Protein AF-A0A960RQW7-F1 (afdb_monomer)

Radius of gyration: 21.31 Å; Cα contacts (8 Å, |Δi|>4): 171; chains: 1; bounding box: 56×44×55 Å

Structure (mmCIF, N/CA/C/O backbone):
data_AF-A0A960RQW7-F1
#
_entry.id   AF-A0A960RQW7-F1
#
loop_
_atom_site.group_PDB
_atom_site.id
_atom_site.type_symbol
_atom_site.label_atom_id
_atom_site.label_alt_id
_atom_site.label_comp_id
_atom_site.label_asym_id
_atom_site.label_entity_id
_atom_site.label_seq_id
_atom_site.pdbx_PDB_ins_code
_atom_site.Cartn_x
_atom_site.Cartn_y
_atom_site.Cartn_z
_atom_site.occupancy
_atom_site.B_iso_or_equiv
_atom_site.auth_seq_id
_atom_site.auth_comp_id
_atom_site.auth_asym_id
_atom_site.auth_atom_id
_atom_site.pdbx_PDB_model_num
ATOM 1 N N . MET A 1 1 ? 22.110 30.219 -36.991 1.00 38.69 1 MET A N 1
ATOM 2 C CA . MET A 1 1 ? 21.629 28.844 -37.258 1.00 38.69 1 MET A CA 1
ATOM 3 C C . MET A 1 1 ? 22.345 27.891 -36.316 1.00 38.69 1 MET A C 1
ATOM 5 O O . MET A 1 1 ? 23.492 27.545 -36.565 1.00 38.69 1 MET A O 1
ATOM 9 N N . GLN A 1 2 ? 21.711 27.546 -35.194 1.00 38.09 2 GLN A N 1
ATOM 10 C CA . GLN A 1 2 ? 22.233 26.532 -34.279 1.00 38.09 2 GLN A CA 1
ATOM 11 C C . GLN A 1 2 ? 22.168 25.168 -34.971 1.00 38.09 2 GLN A C 1
ATOM 13 O O . GLN A 1 2 ? 21.122 24.783 -35.499 1.00 38.09 2 GLN A O 1
ATOM 18 N N . LYS A 1 3 ? 23.303 24.463 -34.993 1.00 40.69 3 LYS A N 1
ATOM 19 C CA . LYS A 1 3 ? 23.372 23.046 -35.337 1.00 40.69 3 LYS A CA 1
ATOM 20 C C . LYS A 1 3 ? 22.448 22.316 -34.364 1.00 40.69 3 LYS A C 1
ATOM 22 O O . LYS A 1 3 ? 22.750 22.225 -33.182 1.00 40.69 3 LYS A O 1
ATOM 27 N N . ARG A 1 4 ? 21.299 21.848 -34.856 1.00 42.75 4 ARG A N 1
ATOM 28 C CA . ARG A 1 4 ? 20.561 20.769 -34.201 1.00 42.75 4 ARG A CA 1
ATOM 29 C C . ARG A 1 4 ? 21.476 19.561 -34.283 1.00 42.75 4 ARG A C 1
ATOM 31 O O . ARG A 1 4 ? 21.571 18.924 -35.333 1.00 42.75 4 ARG A O 1
ATOM 38 N N . ASP A 1 5 ? 22.244 19.360 -33.222 1.00 45.12 5 ASP A N 1
ATOM 39 C CA . ASP A 1 5 ? 23.098 18.200 -33.095 1.00 45.12 5 ASP A CA 1
ATOM 40 C C . ASP A 1 5 ? 22.249 16.944 -33.261 1.00 45.12 5 ASP A C 1
ATOM 42 O O . ASP A 1 5 ? 21.102 16.855 -32.819 1.00 45.12 5 ASP A O 1
ATOM 46 N N . LYS A 1 6 ? 22.819 16.024 -34.034 1.00 44.00 6 LYS A N 1
ATOM 47 C CA . LYS A 1 6 ? 22.243 14.749 -34.435 1.00 44.00 6 LYS A CA 1
ATOM 48 C C . LYS A 1 6 ? 21.593 14.083 -33.223 1.00 44.00 6 LYS A C 1
ATOM 50 O O . LYS A 1 6 ? 22.310 13.599 -32.351 1.00 44.00 6 LYS A O 1
ATOM 55 N N . ILE A 1 7 ? 20.261 13.984 -33.227 1.00 48.53 7 ILE A N 1
ATOM 56 C CA . ILE A 1 7 ? 19.559 12.921 -32.503 1.00 48.53 7 ILE A CA 1
ATOM 57 C C . ILE A 1 7 ? 20.290 11.642 -32.904 1.00 48.53 7 ILE A C 1
ATOM 59 O O . ILE A 1 7 ? 20.349 11.300 -34.092 1.00 48.53 7 ILE A O 1
ATOM 63 N N . SER A 1 8 ? 20.997 11.044 -31.946 1.00 48.12 8 SER A N 1
ATOM 64 C CA . SER A 1 8 ? 21.799 9.861 -32.209 1.00 48.12 8 SER A CA 1
ATOM 65 C C . SER A 1 8 ? 20.884 8.810 -32.841 1.00 48.12 8 SER A C 1
ATOM 67 O O . SER A 1 8 ? 19.719 8.690 -32.477 1.00 48.12 8 SER A O 1
ATOM 69 N N . LYS A 1 9 ? 21.386 8.057 -33.819 1.00 45.44 9 LYS A N 1
ATOM 70 C CA . LYS A 1 9 ? 20.646 6.986 -34.507 1.00 45.44 9 LYS A CA 1
ATOM 71 C C . LYS A 1 9 ? 20.277 5.796 -33.592 1.00 45.44 9 LYS A C 1
ATOM 73 O O . LYS A 1 9 ? 19.971 4.726 -34.105 1.00 45.44 9 LYS A O 1
ATOM 78 N N . ALA A 1 10 ? 20.289 5.943 -32.268 1.00 53.66 10 ALA A N 1
ATOM 79 C CA . ALA A 1 10 ? 19.435 5.130 -31.417 1.00 53.66 10 ALA A CA 1
ATOM 80 C C . ALA A 1 10 ? 18.014 5.693 -31.588 1.00 53.66 10 ALA A C 1
ATOM 82 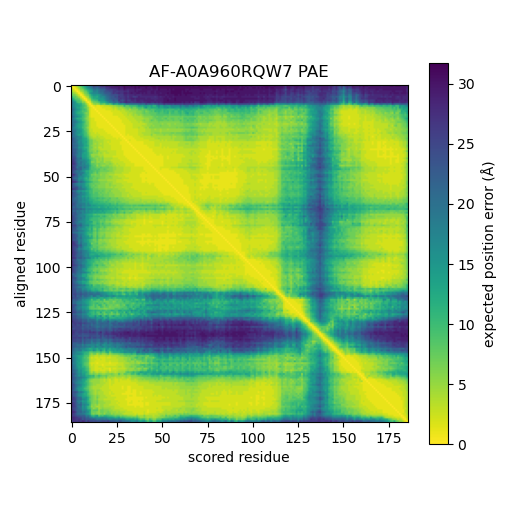O O . ALA A 1 10 ? 17.680 6.725 -31.021 1.00 53.66 10 ALA A O 1
ATOM 83 N N . GLY A 1 11 ? 17.238 5.113 -32.507 1.00 66.25 11 GLY A N 1
ATOM 84 C CA . GLY A 1 11 ? 15.931 5.647 -32.902 1.00 66.25 11 GLY A CA 1
ATOM 85 C C . GLY A 1 11 ? 14.961 5.822 -31.728 1.00 66.25 11 GLY A C 1
ATOM 86 O O . GLY A 1 11 ? 15.161 5.281 -30.646 1.00 66.25 11 GLY A O 1
ATOM 87 N N . ILE A 1 12 ? 13.872 6.556 -31.958 1.00 79.94 12 ILE A N 1
ATOM 88 C CA . ILE A 1 12 ? 12.798 6.728 -30.967 1.00 79.94 12 ILE A CA 1
ATOM 89 C C . ILE A 1 12 ? 12.046 5.414 -30.678 1.00 79.94 12 ILE A C 1
ATOM 91 O O . ILE A 1 12 ? 11.476 5.246 -29.605 1.00 79.94 12 ILE A O 1
ATOM 95 N N . GLU A 1 13 ? 12.099 4.451 -31.602 1.00 84.00 13 GLU A N 1
ATOM 96 C CA . GLU A 1 13 ? 11.358 3.184 -31.534 1.00 84.00 13 GLU A CA 1
ATOM 97 C C . GLU A 1 13 ? 11.689 2.317 -30.299 1.00 84.00 13 GLU A C 1
ATOM 99 O O . GLU A 1 13 ? 10.762 1.933 -29.584 1.00 84.00 13 GLU A O 1
ATOM 104 N N . PRO A 1 14 ? 12.965 2.048 -29.941 1.00 83.62 14 PRO A N 1
ATOM 105 C CA . PRO A 1 14 ? 13.286 1.394 -28.672 1.00 83.62 14 PRO A CA 1
ATOM 106 C C . PRO A 1 14 ? 12.715 2.102 -27.437 1.00 83.62 14 PRO A C 1
ATOM 108 O O . PRO A 1 14 ? 12.279 1.430 -26.506 1.00 83.62 14 PRO A O 1
ATOM 111 N N . LEU A 1 15 ? 12.673 3.441 -27.423 1.00 82.62 15 LEU A N 1
ATOM 112 C CA . LEU A 1 15 ? 12.111 4.199 -26.300 1.00 82.62 15 LEU A CA 1
ATOM 113 C C . LEU A 1 15 ? 10.598 4.020 -26.200 1.00 82.62 15 LEU A C 1
ATOM 115 O O . LEU A 1 15 ? 10.091 3.813 -25.100 1.00 82.62 15 LEU A O 1
ATOM 119 N N . LEU A 1 16 ? 9.889 4.020 -27.332 1.00 86.69 16 LEU A N 1
ATOM 120 C CA . LEU A 1 16 ? 8.457 3.713 -27.369 1.00 86.69 16 LEU A CA 1
ATOM 121 C C . LEU A 1 16 ? 8.175 2.289 -26.871 1.00 86.69 16 LEU A C 1
ATOM 123 O O . LEU A 1 16 ? 7.221 2.082 -26.123 1.00 86.69 16 LEU A O 1
ATOM 127 N N . SER A 1 17 ? 9.034 1.323 -27.209 1.00 88.12 17 SER A N 1
ATOM 128 C CA . SER A 1 17 ? 8.929 -0.041 -26.682 1.00 88.12 17 SER A CA 1
ATOM 129 C C . SER A 1 17 ? 9.113 -0.094 -25.162 1.00 88.12 17 SER A C 1
ATOM 131 O O . SER A 1 17 ? 8.320 -0.749 -24.488 1.00 88.12 17 SER A O 1
ATOM 133 N N . TYR A 1 18 ? 10.110 0.604 -24.605 1.00 86.75 18 TYR A N 1
ATOM 134 C CA . TYR A 1 18 ? 10.295 0.680 -23.149 1.00 86.75 18 TYR A CA 1
ATOM 135 C C . TYR A 1 18 ? 9.104 1.350 -22.465 1.00 86.75 18 TYR A C 1
ATOM 137 O O . TYR A 1 18 ? 8.605 0.853 -21.460 1.00 86.75 18 TYR A O 1
ATOM 145 N N . MET A 1 19 ? 8.584 2.440 -23.036 1.00 86.06 19 MET A N 1
ATOM 146 C CA . MET A 1 19 ? 7.378 3.090 -22.522 1.00 86.06 19 MET A CA 1
ATOM 147 C C . MET A 1 19 ? 6.179 2.140 -22.524 1.00 86.06 19 MET A C 1
ATOM 149 O O . MET A 1 19 ? 5.430 2.114 -21.549 1.00 86.06 19 MET A O 1
ATOM 153 N N . LYS A 1 20 ? 6.018 1.321 -23.573 1.00 88.81 20 LYS A N 1
ATOM 154 C CA . LYS A 1 20 ? 4.923 0.350 -23.633 1.00 88.81 20 LYS A CA 1
ATOM 155 C C . LYS A 1 20 ? 5.057 -0.742 -22.573 1.00 88.81 20 LYS A C 1
ATOM 157 O O . LYS A 1 20 ? 4.065 -1.102 -21.946 1.00 88.81 20 LYS A O 1
ATOM 162 N N . ASN A 1 21 ? 6.268 -1.233 -22.330 1.00 87.12 21 ASN A N 1
ATOM 163 C CA . ASN A 1 21 ? 6.523 -2.195 -21.259 1.00 87.12 21 ASN A CA 1
ATOM 164 C C . ASN A 1 21 ? 6.229 -1.601 -19.875 1.00 87.12 21 ASN A C 1
ATOM 166 O O . ASN A 1 21 ? 5.589 -2.256 -19.057 1.00 87.12 21 ASN A O 1
ATOM 170 N N . ILE A 1 22 ? 6.650 -0.357 -19.621 1.00 86.38 22 ILE A N 1
ATOM 171 C CA . ILE A 1 22 ? 6.352 0.354 -18.370 1.00 86.38 22 ILE A CA 1
ATOM 172 C C . ILE A 1 22 ? 4.839 0.505 -18.191 1.00 86.38 22 ILE A C 1
ATOM 174 O O . ILE A 1 22 ? 4.331 0.257 -17.101 1.00 86.38 22 ILE A O 1
ATOM 178 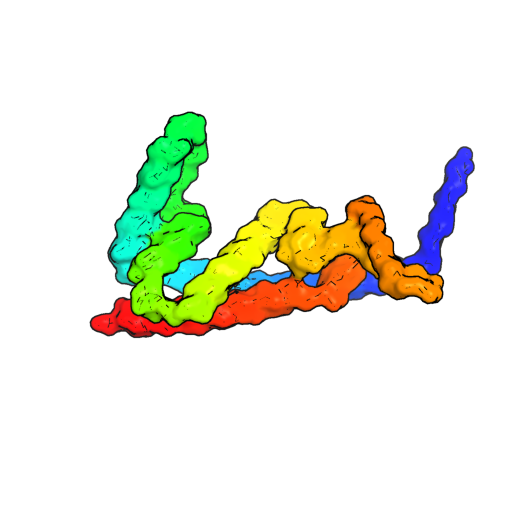N N . GLU A 1 23 ? 4.109 0.865 -19.251 1.00 86.88 23 GLU A N 1
ATOM 179 C CA . GLU A 1 23 ? 2.644 0.948 -19.232 1.00 86.88 23 GLU A CA 1
ATOM 180 C C . GLU A 1 23 ? 2.012 -0.391 -18.822 1.00 86.88 23 GLU A C 1
ATOM 182 O O . GLU A 1 23 ? 1.159 -0.418 -17.934 1.00 86.88 23 GLU A O 1
ATOM 187 N N . VAL A 1 24 ? 2.459 -1.505 -19.412 1.00 88.62 24 VAL A N 1
ATOM 188 C CA . VAL A 1 24 ? 1.976 -2.853 -19.068 1.00 88.62 24 VAL A CA 1
ATOM 189 C C . VAL A 1 24 ? 2.284 -3.189 -17.607 1.00 88.62 24 VAL A C 1
ATOM 191 O O . VAL A 1 24 ? 1.390 -3.599 -16.870 1.00 88.62 24 VAL A O 1
ATOM 194 N N . GLN A 1 25 ? 3.513 -2.953 -17.142 1.00 85.94 25 GLN A N 1
ATOM 195 C CA . GLN A 1 25 ? 3.896 -3.217 -15.751 1.00 85.94 25 GLN A CA 1
ATOM 196 C C . GLN A 1 25 ? 3.105 -2.360 -14.751 1.00 85.94 25 GLN A C 1
ATOM 198 O O . GLN A 1 25 ? 2.740 -2.837 -13.675 1.00 85.94 25 GLN A O 1
ATOM 203 N N . LEU A 1 26 ? 2.815 -1.102 -15.099 1.00 83.69 26 LEU A N 1
ATOM 204 C CA . LEU A 1 26 ? 1.958 -0.225 -14.302 1.00 83.69 26 LEU A CA 1
ATOM 205 C C . LEU A 1 26 ? 0.539 -0.784 -14.222 1.00 83.69 26 LEU A C 1
ATOM 207 O O . LEU A 1 26 ? 0.003 -0.904 -13.123 1.00 83.69 26 LEU A O 1
ATOM 211 N N . GLN A 1 27 ? -0.051 -1.180 -15.352 1.00 82.88 27 GLN A N 1
ATOM 212 C CA . GLN A 1 27 ? -1.383 -1.795 -15.385 1.00 82.88 27 GLN A CA 1
ATOM 213 C C . GLN A 1 27 ? -1.438 -3.058 -14.510 1.00 82.88 27 GLN A C 1
ATOM 215 O O . GLN A 1 27 ? -2.361 -3.211 -13.705 1.00 82.88 27 GLN A O 1
ATOM 220 N N . GLU A 1 28 ? -0.417 -3.913 -14.595 1.00 86.50 28 GLU A N 1
ATOM 221 C CA . GLU A 1 28 ? -0.294 -5.117 -13.768 1.00 86.50 28 GLU A CA 1
ATOM 222 C C . GLU A 1 28 ? -0.139 -4.818 -12.267 1.00 86.50 28 GLU A C 1
ATOM 224 O O . GLU A 1 28 ? -0.624 -5.592 -11.442 1.00 86.50 28 GLU A O 1
ATOM 229 N N . ALA A 1 29 ? 0.522 -3.720 -11.887 1.00 86.12 29 ALA A N 1
ATOM 230 C CA . ALA A 1 29 ? 0.698 -3.320 -10.488 1.00 86.12 29 ALA A CA 1
ATOM 231 C C . ALA A 1 29 ? -0.524 -2.575 -9.915 1.00 86.12 29 ALA A C 1
ATOM 233 O O . ALA A 1 29 ? -0.837 -2.702 -8.724 1.00 86.12 29 ALA A O 1
ATOM 234 N N . CYS A 1 30 ? -1.242 -1.818 -10.750 1.00 84.00 30 CYS A N 1
ATOM 235 C CA . CYS A 1 30 ? -2.410 -1.037 -10.348 1.00 84.00 30 CYS A CA 1
ATOM 236 C C . CYS A 1 30 ? -3.569 -1.926 -9.890 1.00 84.00 30 CYS A C 1
ATOM 238 O O . CYS A 1 30 ? -4.180 -1.630 -8.864 1.00 84.00 30 CYS A O 1
ATOM 240 N N . GLY A 1 31 ? -3.850 -3.026 -10.600 1.00 85.00 31 GLY A N 1
ATOM 241 C CA . GLY A 1 31 ? -4.952 -3.937 -10.260 1.00 85.00 31 GLY A CA 1
ATOM 242 C C . GLY A 1 31 ? -4.888 -4.444 -8.810 1.00 85.00 31 GLY A C 1
ATOM 243 O O . GLY A 1 31 ? -5.796 -4.153 -8.026 1.00 85.00 31 GLY A O 1
ATOM 244 N N . PRO A 1 32 ? -3.805 -5.133 -8.407 1.00 89.62 32 PRO A N 1
ATOM 245 C CA . PRO A 1 32 ? -3.595 -5.566 -7.027 1.00 89.62 32 PRO A CA 1
ATOM 246 C C . PRO A 1 32 ? -3.611 -4.414 -6.016 1.00 89.62 32 PRO A C 1
ATOM 248 O O . PRO A 1 32 ? -4.208 -4.544 -4.952 1.00 89.62 32 PRO A O 1
ATOM 251 N N . THR A 1 33 ? -3.024 -3.261 -6.348 1.00 88.06 33 THR A N 1
ATOM 252 C CA . THR A 1 33 ? -3.011 -2.088 -5.455 1.00 88.06 33 THR A CA 1
ATOM 253 C C . THR A 1 33 ? -4.423 -1.587 -5.133 1.00 88.06 33 THR A C 1
ATOM 255 O O . THR A 1 33 ? -4.753 -1.364 -3.968 1.00 88.06 33 THR A O 1
ATOM 258 N N . VAL A 1 34 ? -5.285 -1.461 -6.147 1.00 85.19 34 VAL A N 1
ATOM 259 C CA . VAL A 1 34 ? -6.699 -1.085 -5.961 1.00 85.19 34 VAL A CA 1
ATOM 260 C C . VAL A 1 34 ? -7.447 -2.173 -5.189 1.00 85.19 34 VAL A C 1
ATOM 262 O O . VAL A 1 34 ? -8.255 -1.882 -4.308 1.00 85.19 34 VAL A O 1
ATOM 265 N N . ALA A 1 35 ? -7.149 -3.441 -5.469 1.00 88.31 35 ALA A N 1
ATOM 266 C CA . ALA A 1 35 ? -7.756 -4.575 -4.787 1.00 88.31 35 ALA A CA 1
ATOM 267 C C . ALA A 1 35 ? -7.403 -4.642 -3.285 1.00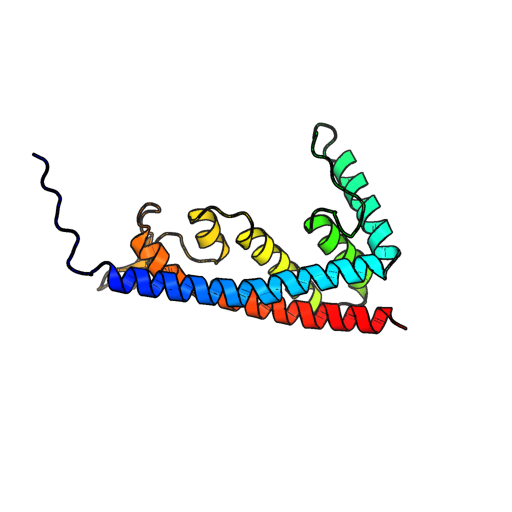 88.31 35 ALA A C 1
ATOM 269 O O . ALA A 1 35 ? -8.236 -5.099 -2.495 1.00 88.31 35 ALA A O 1
ATOM 270 N N . VAL A 1 36 ? -6.219 -4.162 -2.881 1.00 93.00 36 VAL A N 1
ATOM 271 C CA . VAL A 1 36 ? -5.859 -3.949 -1.469 1.00 93.00 36 VAL A CA 1
ATOM 272 C C . VAL A 1 36 ? -6.757 -2.883 -0.843 1.00 93.00 36 VAL A C 1
ATOM 274 O O . VAL A 1 36 ? -7.360 -3.138 0.199 1.00 93.00 36 VAL A O 1
ATOM 277 N N . GLU A 1 37 ? -6.912 -1.716 -1.480 1.00 90.81 37 GLU A N 1
ATOM 278 C CA . GLU A 1 37 ? -7.803 -0.665 -0.968 1.00 90.81 37 GLU A CA 1
ATOM 279 C C . GLU A 1 37 ? -9.229 -1.176 -0.771 1.00 90.81 37 GLU A C 1
ATOM 281 O O . GLU A 1 37 ? -9.777 -1.016 0.318 1.00 90.81 37 GLU A O 1
ATOM 286 N N . LEU A 1 38 ? -9.811 -1.847 -1.766 1.00 87.31 38 LEU A N 1
ATOM 287 C CA . LEU A 1 38 ? -11.173 -2.375 -1.659 1.00 87.31 38 LEU A CA 1
ATOM 288 C C . LEU A 1 38 ? -11.354 -3.274 -0.427 1.00 87.31 38 LEU A C 1
ATOM 290 O O . LEU A 1 38 ? -12.349 -3.144 0.286 1.00 87.31 38 LEU A O 1
ATOM 294 N N . ARG A 1 39 ? -10.373 -4.130 -0.119 1.00 93.00 39 ARG A N 1
ATOM 295 C CA . ARG A 1 39 ? -10.395 -4.995 1.073 1.00 93.00 39 ARG A CA 1
ATOM 296 C C . ARG A 1 39 ? -10.270 -4.215 2.369 1.00 93.00 39 ARG A C 1
ATOM 298 O O . ARG A 1 39 ? -10.983 -4.504 3.324 1.00 93.00 39 ARG A O 1
ATOM 305 N N . MET A 1 40 ? -9.409 -3.204 2.409 1.00 93.00 40 MET A N 1
ATOM 306 C CA . MET A 1 40 ? -9.290 -2.334 3.579 1.00 93.00 40 MET A CA 1
ATOM 307 C C . MET A 1 40 ? -10.589 -1.568 3.842 1.00 93.00 40 MET A C 1
ATOM 309 O O . MET A 1 40 ? -11.042 -1.471 4.982 1.00 93.00 40 MET A O 1
ATOM 313 N N . ARG A 1 41 ? -11.237 -1.066 2.784 1.00 92.38 41 ARG A N 1
ATOM 314 C CA . ARG A 1 41 ? -12.547 -0.408 2.884 1.00 92.38 41 ARG A CA 1
ATOM 315 C C . ARG A 1 41 ? -13.607 -1.396 3.375 1.00 92.38 41 ARG A C 1
ATOM 317 O O . ARG A 1 41 ? -14.387 -1.048 4.257 1.00 92.38 41 ARG A O 1
ATOM 324 N N . LEU A 1 42 ? -13.581 -2.632 2.880 1.00 91.75 42 LEU A N 1
ATOM 325 C CA . LEU A 1 42 ? -14.471 -3.705 3.320 1.00 91.75 42 LEU A CA 1
ATOM 326 C C . LEU A 1 42 ? -14.257 -4.072 4.801 1.00 91.75 42 LEU A C 1
ATOM 328 O O . LEU A 1 42 ? -15.224 -4.225 5.543 1.00 91.75 42 LEU A O 1
ATOM 332 N N . LEU A 1 43 ? -13.010 -4.118 5.278 1.00 91.75 43 LEU A N 1
ATOM 333 C CA . LEU A 1 43 ? -12.710 -4.271 6.706 1.00 91.75 43 LEU A CA 1
ATOM 334 C C . LEU A 1 43 ? -13.282 -3.117 7.533 1.00 91.75 43 LEU A C 1
ATOM 336 O O . LEU A 1 43 ? -13.864 -3.352 8.589 1.00 91.75 43 LEU A O 1
ATOM 340 N N . GLY A 1 44 ? -13.185 -1.879 7.044 1.00 90.50 44 GLY A N 1
ATOM 341 C CA . GLY A 1 44 ? -13.836 -0.727 7.673 1.00 90.50 44 GLY A CA 1
ATOM 342 C C . GLY A 1 44 ? -15.368 -0.832 7.707 1.00 90.50 44 GLY A C 1
ATOM 343 O O . GLY A 1 44 ? -16.004 -0.352 8.651 1.00 90.50 44 GLY A O 1
ATOM 344 N N . GLN A 1 45 ? -15.972 -1.496 6.719 1.00 89.38 45 GLN A N 1
ATOM 345 C CA . GLN A 1 45 ? -17.406 -1.787 6.696 1.00 89.38 45 GLN A CA 1
ATOM 346 C C . GLN A 1 45 ? -17.804 -2.836 7.740 1.00 89.38 45 GLN A C 1
ATOM 348 O O . GLN A 1 45 ? -18.821 -2.660 8.412 1.00 89.38 45 GLN A O 1
ATOM 353 N N . PHE A 1 46 ? -17.016 -3.895 7.920 1.00 90.81 46 PHE A N 1
ATOM 354 C CA . PHE A 1 46 ? -17.369 -4.986 8.834 1.00 90.81 46 PHE A CA 1
ATOM 355 C C . PHE A 1 46 ? -16.914 -4.763 10.281 1.00 90.81 46 PHE A C 1
ATOM 357 O O . PHE A 1 46 ? -17.617 -5.154 11.207 1.00 90.81 46 PHE A O 1
ATOM 364 N N . SER A 1 47 ? -15.801 -4.066 10.511 1.00 93.12 47 SER A N 1
ATOM 365 C CA . SER A 1 47 ? -15.241 -3.874 11.851 1.00 93.12 47 SER A CA 1
ATOM 366 C C . SER A 1 47 ? -15.618 -2.521 12.455 1.00 93.12 47 SER A C 1
ATOM 368 O O . SER A 1 47 ? -15.177 -1.462 12.000 1.00 93.12 47 SER A O 1
ATOM 370 N N . GLN A 1 48 ? -16.401 -2.549 13.538 1.00 94.06 48 GLN A N 1
ATOM 371 C CA . GLN A 1 48 ? -16.697 -1.352 14.332 1.00 94.06 48 GLN A CA 1
ATOM 372 C C . GLN A 1 48 ? -15.426 -0.770 14.971 1.00 94.06 48 GLN A C 1
ATOM 374 O O . GLN A 1 48 ? -15.233 0.442 14.927 1.00 94.06 48 GLN A O 1
ATOM 379 N N . ALA A 1 49 ? -14.519 -1.627 15.451 1.00 95.44 49 ALA A N 1
ATOM 380 C CA . ALA A 1 49 ? -13.245 -1.207 16.031 1.00 95.44 49 ALA A CA 1
ATOM 381 C C . ALA A 1 49 ? -12.390 -0.399 15.038 1.00 95.44 49 ALA A C 1
ATOM 383 O O . ALA A 1 49 ? -11.826 0.630 15.407 1.00 95.44 49 ALA A O 1
ATOM 384 N N . VAL A 1 50 ? -12.358 -0.795 13.757 1.00 95.44 50 VAL A N 1
ATOM 385 C CA . VAL A 1 50 ? -11.665 -0.021 12.709 1.00 95.44 50 VAL A CA 1
ATOM 386 C C . VAL A 1 50 ? -12.300 1.360 12.536 1.00 95.44 50 VAL A C 1
ATOM 388 O O . VAL A 1 50 ? -11.584 2.358 12.466 1.00 95.44 50 VAL A O 1
ATOM 391 N N . ARG A 1 51 ? -13.636 1.458 12.506 1.00 95.56 51 ARG A N 1
ATOM 392 C CA . ARG A 1 51 ? -14.332 2.753 12.370 1.00 95.56 51 ARG A CA 1
ATOM 393 C C . ARG A 1 51 ? -14.048 3.693 13.533 1.00 95.56 51 ARG A C 1
ATOM 395 O O . ARG A 1 51 ? -13.858 4.889 13.315 1.00 95.56 51 ARG A O 1
ATOM 402 N N . ASP A 1 52 ? -14.035 3.167 14.748 1.00 97.50 52 ASP A N 1
ATOM 403 C CA . ASP A 1 52 ? -13.775 3.974 15.935 1.00 97.50 52 ASP A CA 1
ATOM 404 C C . ASP A 1 52 ? -12.317 4.426 15.975 1.00 97.50 52 ASP A C 1
ATOM 406 O O . ASP A 1 52 ? -12.049 5.613 16.178 1.00 97.50 52 ASP A O 1
ATOM 410 N N . ARG A 1 53 ? -11.384 3.544 15.602 1.00 97.56 53 ARG A N 1
ATOM 411 C CA . ARG A 1 53 ? -9.970 3.906 15.514 1.00 97.56 53 ARG A CA 1
ATOM 412 C C . ARG A 1 53 ? -9.690 4.984 14.463 1.00 97.56 53 ARG A C 1
ATOM 414 O O . ARG A 1 53 ? -8.897 5.886 14.719 1.00 97.56 53 ARG A O 1
ATOM 421 N N . ILE A 1 54 ? -10.378 4.975 13.315 1.00 96.62 54 ILE A N 1
ATOM 422 C CA . ILE A 1 54 ? -10.270 6.057 12.312 1.00 96.62 54 ILE A CA 1
ATOM 423 C C . ILE A 1 54 ? -10.643 7.416 12.926 1.00 96.62 54 ILE A C 1
ATOM 425 O O . ILE A 1 54 ? -9.934 8.406 12.722 1.00 96.62 54 ILE A O 1
ATOM 429 N N . LYS A 1 55 ? -11.738 7.483 13.695 1.00 96.69 55 LYS A N 1
ATOM 430 C CA . LYS A 1 55 ? -12.174 8.727 14.352 1.00 96.69 55 LYS A CA 1
ATOM 431 C C . LYS A 1 55 ? -11.140 9.219 15.359 1.00 96.69 55 LYS A C 1
ATOM 433 O O . LYS A 1 55 ? -10.854 10.418 15.401 1.00 96.69 55 LYS A O 1
ATOM 438 N N . GLU A 1 56 ? -10.578 8.308 16.150 1.00 97.56 56 GLU A N 1
ATOM 439 C CA . GLU A 1 56 ? -9.522 8.620 17.115 1.00 97.56 56 GLU A CA 1
ATOM 440 C C . GLU A 1 56 ? -8.281 9.179 16.426 1.00 97.56 56 GLU A C 1
ATOM 442 O O . GLU A 1 56 ? -7.844 10.276 16.766 1.00 97.56 56 GLU A O 1
ATOM 447 N N . LEU A 1 57 ? -7.775 8.498 15.395 1.00 97.31 57 LEU A N 1
ATOM 448 C CA . LEU A 1 57 ? -6.596 8.934 14.646 1.00 97.31 57 LEU A CA 1
ATOM 449 C C . LEU A 1 57 ? -6.779 10.329 14.032 1.00 97.31 57 LEU A C 1
ATOM 451 O O . LEU A 1 57 ? -5.872 11.162 14.073 1.00 97.31 57 LEU A O 1
ATOM 455 N N . ILE A 1 58 ? -7.967 10.630 13.501 1.00 94.81 58 ILE A N 1
ATOM 456 C CA . ILE A 1 58 ? -8.271 11.961 12.957 1.00 94.81 58 ILE A CA 1
ATOM 457 C C . ILE A 1 58 ? -8.340 13.011 14.068 1.00 94.81 58 ILE A C 1
ATOM 459 O O . ILE A 1 58 ? -7.891 14.145 13.873 1.00 94.81 58 ILE A O 1
ATOM 463 N N . LYS A 1 59 ? -8.892 12.666 15.237 1.00 94.88 59 LYS A N 1
ATOM 464 C CA . LYS A 1 59 ? -8.911 13.556 16.404 1.00 94.88 59 LYS A CA 1
ATOM 465 C C . LYS A 1 59 ? -7.488 13.850 16.880 1.00 94.88 59 LYS A C 1
ATOM 467 O O . LYS A 1 59 ? -7.140 15.019 17.024 1.00 94.88 59 LYS A O 1
ATOM 472 N N . GLU A 1 60 ? -6.657 12.821 17.034 1.00 95.62 60 GLU A N 1
ATOM 473 C CA . GLU A 1 60 ? -5.237 12.947 17.379 1.00 95.62 60 GLU A CA 1
ATOM 474 C C . GLU A 1 60 ? -4.495 13.838 16.375 1.00 95.62 60 GLU A C 1
ATOM 476 O O . GLU A 1 60 ? -3.739 14.731 16.767 1.00 95.62 60 GLU A O 1
ATOM 481 N N . TRP A 1 61 ? -4.740 13.648 15.074 1.00 95.31 61 TRP A N 1
ATOM 482 C CA . TRP A 1 61 ? -4.131 14.464 14.028 1.00 95.31 61 TRP A CA 1
ATOM 483 C C . TRP A 1 61 ? -4.543 15.937 14.126 1.00 95.31 61 TRP A C 1
ATOM 485 O O . TRP A 1 61 ? -3.681 16.810 14.025 1.00 95.31 61 TRP A O 1
ATOM 495 N N . LYS A 1 62 ? -5.829 16.229 14.375 1.00 93.00 62 LYS A N 1
ATOM 496 C CA . LYS A 1 62 ? -6.330 17.604 14.565 1.00 93.00 62 LYS A CA 1
ATOM 497 C C . LYS A 1 62 ? -5.700 18.268 15.785 1.00 93.00 62 LYS A C 1
ATOM 499 O O . LYS A 1 62 ? -5.305 19.427 15.702 1.00 93.00 62 LYS A O 1
ATOM 504 N N . THR A 1 63 ? -5.559 17.534 16.888 1.00 93.50 63 THR A N 1
ATOM 505 C CA . THR A 1 63 ? -4.885 18.026 18.097 1.00 93.50 63 THR A CA 1
ATOM 506 C C . THR A 1 63 ? -3.413 18.341 17.832 1.00 93.50 63 THR A C 1
ATOM 508 O O . THR A 1 63 ? -2.923 19.370 18.287 1.00 93.50 63 THR A O 1
ATOM 511 N N . L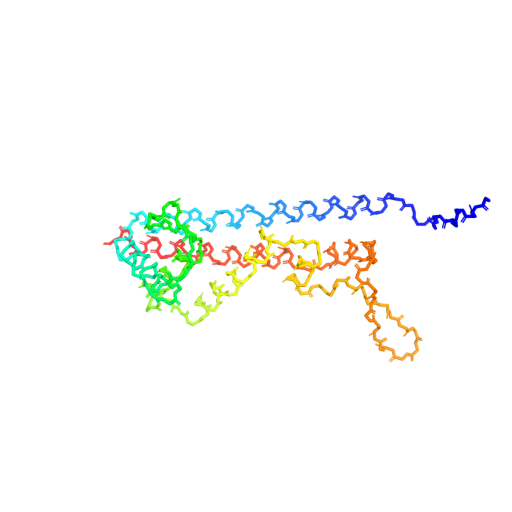YS A 1 64 ? -2.715 17.500 17.058 1.00 95.31 64 LYS A N 1
ATOM 512 C CA . LYS A 1 64 ? -1.312 17.724 16.668 1.00 95.31 64 LYS A CA 1
ATOM 513 C C . LYS A 1 64 ? -1.147 18.845 15.629 1.00 95.31 64 LYS A C 1
ATOM 515 O O . LYS A 1 64 ? -0.087 19.457 15.567 1.00 95.31 64 LYS A O 1
ATOM 520 N N . ASN A 1 65 ? -2.181 19.142 14.836 1.00 93.06 65 ASN A N 1
ATOM 521 C CA . ASN A 1 65 ? -2.134 20.101 13.725 1.00 93.06 65 ASN A CA 1
ATOM 522 C C . ASN A 1 65 ? -3.247 21.168 13.808 1.00 93.06 65 ASN A C 1
ATOM 524 O O . ASN A 1 65 ? -4.015 21.330 12.855 1.00 93.06 65 ASN A O 1
ATOM 528 N N . PRO A 1 66 ? -3.326 21.958 14.894 1.00 88.56 66 PRO A N 1
ATOM 529 C CA . PRO A 1 66 ? -4.462 22.849 15.151 1.00 88.56 66 PRO A CA 1
ATOM 530 C C . PRO A 1 66 ? -4.607 23.984 14.124 1.00 88.56 66 PRO A C 1
ATOM 532 O O . PRO A 1 66 ? -5.684 24.553 13.975 1.00 88.56 66 PRO A O 1
ATOM 535 N N . LYS A 1 67 ? -3.530 24.323 13.403 1.00 92.81 67 LYS A N 1
ATOM 536 C CA . LYS A 1 67 ? -3.518 25.374 12.371 1.00 92.81 67 LYS A CA 1
ATOM 537 C C . LYS A 1 67 ? -3.883 24.863 10.973 1.00 92.81 67 LYS A C 1
ATOM 539 O O . LYS A 1 67 ? -4.027 25.669 10.054 1.00 92.81 67 LYS A O 1
ATOM 544 N N . SER A 1 68 ? -3.994 23.548 10.780 1.00 90.25 68 SER A N 1
ATOM 545 C CA . SER A 1 68 ? -4.284 22.992 9.461 1.00 90.25 68 SER A CA 1
ATOM 546 C C . SER A 1 68 ? -5.753 23.179 9.094 1.00 90.25 68 SER A C 1
ATOM 548 O O . SER A 1 68 ? -6.652 22.878 9.874 1.00 90.25 68 SER A O 1
ATOM 550 N N . LYS A 1 69 ? -6.002 23.640 7.866 1.00 88.94 69 LYS A N 1
ATOM 551 C CA . LYS A 1 69 ? -7.355 23.757 7.300 1.00 88.94 69 LYS A CA 1
ATOM 552 C C . LYS A 1 69 ? -7.813 22.477 6.592 1.00 88.94 69 LYS A C 1
ATOM 554 O O . LYS A 1 69 ? -8.946 22.429 6.111 1.00 88.94 69 LYS A O 1
ATOM 559 N N . LYS A 1 70 ? -6.951 21.453 6.495 1.00 88.94 70 LYS A N 1
ATOM 560 C CA . LYS A 1 70 ? -7.276 20.204 5.794 1.00 88.94 70 LYS A CA 1
ATOM 561 C C . LYS A 1 70 ? -8.384 19.469 6.552 1.00 88.94 70 LYS A C 1
ATOM 563 O O . LYS A 1 70 ? -8.254 19.163 7.736 1.00 88.94 70 LYS A O 1
ATOM 568 N N . LYS A 1 71 ? -9.495 19.205 5.862 1.00 88.06 71 LYS A N 1
ATOM 569 C CA . LYS A 1 71 ? -10.606 18.410 6.390 1.00 88.06 71 LYS A CA 1
ATOM 570 C C . LYS A 1 71 ? -10.385 16.953 6.009 1.00 88.06 71 LYS A C 1
ATOM 572 O O . LYS A 1 71 ? -10.322 16.637 4.828 1.00 88.06 71 LYS A O 1
ATOM 577 N N . HIS A 1 72 ? -10.303 16.093 7.014 1.00 90.38 72 HIS A N 1
ATOM 578 C CA . HIS A 1 72 ? -10.258 14.646 6.839 1.00 90.38 72 HIS A CA 1
ATOM 579 C C . HIS A 1 72 ? -11.624 14.046 7.155 1.00 90.38 72 HIS A C 1
ATOM 581 O O . HIS A 1 72 ? -12.259 14.431 8.141 1.00 90.38 72 HIS A O 1
ATOM 587 N N . SER A 1 73 ? -12.070 13.126 6.304 1.00 88.88 73 SER A N 1
ATOM 588 C CA . SER A 1 73 ? -13.293 12.353 6.519 1.00 88.88 73 SER A CA 1
ATOM 589 C C . SER A 1 73 ? -13.035 11.246 7.535 1.00 88.88 73 SER A C 1
ATOM 591 O O . SER A 1 73 ? -12.047 10.531 7.413 1.00 88.88 73 SER A O 1
ATOM 593 N N . ASP A 1 74 ? -13.941 11.068 8.491 1.00 91.12 74 ASP A N 1
ATOM 594 C CA . ASP A 1 74 ? -13.927 9.973 9.472 1.00 91.12 74 ASP A CA 1
ATOM 595 C C . ASP A 1 74 ? -14.674 8.715 9.003 1.00 91.12 74 ASP A C 1
ATOM 597 O O . ASP A 1 74 ? -14.647 7.673 9.655 1.00 91.12 74 ASP A O 1
ATOM 601 N N . LYS A 1 75 ? -15.326 8.796 7.843 1.00 88.12 75 LYS A N 1
ATOM 602 C CA . LYS A 1 75 ? -16.028 7.681 7.209 1.00 88.12 75 LYS A CA 1
ATOM 603 C C . LYS A 1 75 ? -15.036 6.738 6.536 1.00 88.12 75 LYS A C 1
ATOM 605 O O . LYS A 1 75 ? -14.271 7.183 5.682 1.00 88.12 75 LYS A O 1
ATOM 610 N N . TYR A 1 76 ? -15.111 5.439 6.841 1.00 86.44 76 TYR A N 1
ATOM 611 C CA . TYR A 1 76 ? -14.177 4.428 6.322 1.00 86.44 76 TYR A CA 1
ATOM 612 C C . TYR A 1 76 ? -14.124 4.358 4.788 1.00 86.44 76 TYR A C 1
ATOM 614 O O . TYR A 1 76 ? -13.089 3.998 4.242 1.00 86.44 76 TYR A O 1
ATOM 622 N N . TRP A 1 77 ? -15.202 4.718 4.084 1.00 88.25 77 TRP A N 1
ATOM 623 C CA . TRP A 1 77 ? -15.270 4.705 2.616 1.00 88.25 77 TRP A CA 1
ATOM 624 C C . TRP A 1 77 ? -14.673 5.950 1.948 1.00 88.25 77 TRP A C 1
ATOM 626 O O . TRP A 1 77 ? -14.531 5.970 0.733 1.00 88.25 77 TRP A O 1
ATOM 636 N N . ASN A 1 78 ? -14.356 6.997 2.717 1.00 83.94 78 ASN A N 1
ATOM 637 C CA . ASN A 1 78 ? -13.898 8.285 2.181 1.00 83.94 78 ASN A CA 1
ATOM 638 C C . ASN A 1 78 ? -12.741 8.912 2.985 1.00 83.94 78 ASN A C 1
ATOM 640 O O . ASN A 1 78 ? -12.356 10.050 2.734 1.00 83.94 78 ASN A O 1
ATOM 644 N N . CYS A 1 79 ? -12.210 8.226 3.999 1.00 85.88 79 CYS A N 1
ATOM 645 C CA . CYS A 1 79 ? -11.052 8.703 4.753 1.00 85.88 79 CYS A CA 1
ATOM 646 C C . CYS A 1 79 ? -9.759 8.565 3.937 1.00 85.88 79 CYS A C 1
ATOM 648 O O . CYS A 1 79 ? -9.648 7.673 3.085 1.00 85.88 79 CYS A O 1
ATOM 650 N N . ASP A 1 80 ? -8.772 9.423 4.221 1.00 87.88 80 ASP A N 1
ATOM 651 C CA . ASP A 1 80 ? -7.426 9.289 3.660 1.00 87.88 80 ASP A CA 1
ATOM 652 C C . ASP A 1 80 ? -6.883 7.884 3.980 1.00 87.88 80 ASP A C 1
ATOM 654 O O . ASP A 1 80 ? -6.991 7.402 5.113 1.00 87.88 80 ASP A O 1
ATOM 658 N N . LEU A 1 81 ? -6.272 7.235 2.985 1.00 87.31 81 LEU A N 1
ATOM 659 C CA . LEU A 1 81 ? -5.770 5.863 3.103 1.00 87.31 81 LEU A CA 1
ATOM 660 C C . LEU A 1 81 ? -4.783 5.671 4.257 1.00 87.31 81 LEU A C 1
ATOM 662 O O . LEU A 1 81 ? -4.765 4.612 4.872 1.00 87.31 81 LEU A O 1
ATOM 666 N N . CYS A 1 82 ? -4.005 6.697 4.606 1.00 89.06 82 CYS A N 1
ATOM 667 C CA . CYS A 1 82 ? -3.093 6.626 5.744 1.00 89.06 82 CYS A CA 1
ATOM 668 C C . CYS A 1 82 ? -3.818 6.364 7.075 1.00 89.06 82 CYS A C 1
ATOM 670 O O . CYS A 1 82 ? -3.304 5.611 7.899 1.00 89.06 82 CYS A O 1
ATOM 672 N N . PHE A 1 83 ? -5.015 6.929 7.278 1.00 92.31 83 PHE A N 1
ATOM 673 C CA . PHE A 1 83 ? -5.814 6.670 8.477 1.00 92.31 83 PHE A CA 1
ATOM 674 C C . PHE A 1 83 ? -6.462 5.291 8.435 1.00 92.31 83 PHE A C 1
ATOM 676 O O . PHE A 1 83 ? -6.522 4.626 9.465 1.00 92.31 83 PHE A O 1
ATOM 683 N N . LEU A 1 84 ? -6.925 4.853 7.259 1.00 91.44 84 LEU A N 1
ATOM 684 C CA . LEU A 1 84 ? -7.512 3.525 7.097 1.00 91.44 84 LEU A CA 1
ATOM 685 C C . LEU A 1 84 ? -6.485 2.421 7.359 1.00 91.44 84 LEU A C 1
ATOM 687 O O . LEU A 1 84 ? -6.745 1.532 8.166 1.00 91.44 84 LEU A O 1
ATOM 691 N N . ASP A 1 85 ? -5.313 2.506 6.727 1.00 92.06 85 ASP A N 1
ATOM 692 C CA . ASP A 1 85 ? -4.237 1.538 6.928 1.00 92.06 85 ASP A CA 1
ATOM 693 C C . ASP A 1 85 ? -3.826 1.481 8.398 1.00 92.06 85 ASP A C 1
ATOM 695 O O . ASP A 1 85 ? -3.624 0.398 8.942 1.00 92.06 85 ASP A O 1
ATOM 699 N N . GLN A 1 86 ? -3.647 2.644 9.038 1.00 93.75 86 GLN A N 1
ATOM 700 C CA . GLN A 1 86 ? -3.197 2.691 10.424 1.00 93.75 86 GLN A CA 1
ATOM 701 C C . GLN A 1 86 ? -4.253 2.118 11.363 1.00 93.75 86 GLN A C 1
ATOM 703 O O . GLN A 1 86 ? -3.906 1.360 12.257 1.00 93.75 86 GLN A O 1
ATOM 708 N N . ALA A 1 87 ? -5.533 2.409 11.128 1.00 95.44 87 ALA A N 1
ATOM 709 C CA . ALA A 1 87 ? -6.611 1.835 11.919 1.00 95.44 87 ALA A CA 1
ATOM 710 C C . ALA A 1 87 ? -6.662 0.305 11.806 1.00 95.44 87 ALA A C 1
ATOM 712 O O . ALA A 1 87 ? -6.836 -0.369 12.816 1.00 95.44 87 ALA A O 1
ATOM 713 N N . ILE A 1 88 ? -6.484 -0.251 10.603 1.00 93.88 88 ILE A N 1
ATOM 714 C CA . ILE A 1 88 ? -6.446 -1.707 10.396 1.00 93.88 88 ILE A CA 1
ATOM 715 C C . ILE A 1 88 ? -5.251 -2.320 11.128 1.00 93.88 88 ILE A C 1
ATOM 717 O O . ILE A 1 88 ? -5.422 -3.296 11.854 1.00 93.88 88 ILE A O 1
ATOM 721 N N . VAL A 1 89 ? -4.062 -1.731 10.984 1.00 93.00 89 VAL A N 1
ATOM 722 C CA . VAL A 1 89 ? -2.860 -2.206 11.682 1.00 93.00 89 VAL A CA 1
ATOM 723 C C . VAL A 1 89 ? -3.054 -2.157 13.199 1.00 93.00 89 VAL A C 1
ATOM 725 O O . VAL A 1 89 ? -2.841 -3.168 13.855 1.00 93.00 89 VAL A O 1
ATOM 728 N N . ASP A 1 90 ? -3.526 -1.038 13.753 1.00 94.31 90 ASP A N 1
ATOM 729 C CA . ASP A 1 90 ? -3.721 -0.868 15.200 1.00 94.31 90 ASP A CA 1
ATOM 730 C C . ASP A 1 90 ? -4.732 -1.874 15.774 1.00 94.31 90 ASP A C 1
ATOM 732 O O . ASP A 1 90 ? -4.516 -2.432 16.852 1.00 94.31 90 ASP A O 1
ATOM 736 N N . VAL A 1 91 ? -5.838 -2.109 15.059 1.00 94.25 91 VAL A N 1
ATOM 737 C CA . VAL A 1 91 ? -6.920 -2.997 15.510 1.00 94.25 91 VAL A CA 1
ATOM 738 C C . VAL A 1 91 ? -6.516 -4.465 15.427 1.00 94.25 91 VAL A C 1
ATOM 740 O O . VAL A 1 91 ? -6.842 -5.237 16.325 1.00 94.25 91 VAL A O 1
ATOM 743 N N . PHE A 1 92 ? -5.803 -4.858 14.371 1.00 91.25 92 PHE A N 1
ATOM 744 C CA . PHE A 1 92 ? -5.467 -6.259 14.117 1.00 91.25 92 PHE A CA 1
ATOM 745 C C . PHE A 1 92 ? -4.018 -6.623 14.459 1.00 91.25 92 PHE A C 1
ATOM 747 O O . PHE A 1 92 ? -3.616 -7.750 14.193 1.00 91.25 92 PHE A O 1
ATOM 754 N N . GLN A 1 93 ? -3.237 -5.735 15.086 1.00 89.69 93 GLN A N 1
ATOM 755 C CA . GLN A 1 93 ? -1.822 -5.978 15.418 1.00 89.69 93 GLN A CA 1
ATOM 756 C C . GLN A 1 93 ? -1.576 -7.301 16.158 1.00 89.69 93 GLN A C 1
ATOM 758 O O . GLN A 1 93 ? -0.609 -7.993 15.865 1.00 89.69 93 GLN A O 1
ATOM 763 N N . ASN A 1 94 ? -2.474 -7.689 17.069 1.00 87.44 94 ASN A N 1
ATOM 764 C CA . ASN A 1 94 ? -2.342 -8.921 17.853 1.00 87.44 94 ASN A CA 1
ATOM 765 C C . ASN A 1 94 ? -2.651 -10.187 17.037 1.00 87.44 94 ASN A C 1
ATOM 767 O O . ASN A 1 94 ? -2.308 -11.288 17.457 1.00 87.44 94 ASN A O 1
ATOM 771 N N . ASN A 1 95 ? -3.289 -10.026 15.876 1.00 86.38 95 ASN A N 1
ATOM 772 C CA . ASN A 1 95 ? -3.657 -11.102 14.960 1.00 86.38 95 ASN A CA 1
ATOM 773 C C . ASN A 1 95 ? -2.686 -11.195 13.774 1.00 86.38 95 ASN A C 1
ATOM 775 O O . ASN A 1 95 ? -2.870 -12.037 12.900 1.00 86.38 95 ASN A O 1
ATOM 779 N N . LEU A 1 96 ? -1.681 -10.318 13.729 1.00 88.50 96 LEU A N 1
ATOM 780 C CA . LEU A 1 96 ? -0.669 -10.265 12.689 1.00 88.50 96 LEU A CA 1
ATOM 7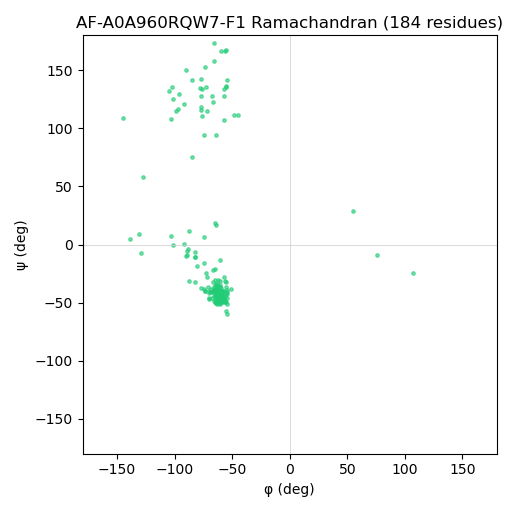81 C C . LEU A 1 96 ? 0.640 -10.834 13.225 1.00 88.50 96 LEU A C 1
ATOM 783 O O . LEU A 1 96 ? 1.129 -10.443 14.285 1.00 88.50 96 LEU A O 1
ATOM 787 N N . SER A 1 97 ? 1.263 -11.717 12.455 1.00 91.81 97 SER A N 1
ATOM 788 C CA . SER A 1 97 ? 2.657 -12.075 12.692 1.00 91.81 97 SER A CA 1
ATOM 789 C C . SER A 1 97 ? 3.577 -10.866 12.437 1.00 91.81 97 SER A C 1
ATOM 791 O O . SER A 1 97 ? 3.238 -9.962 11.663 1.00 91.81 97 SER A O 1
ATOM 793 N N . PRO A 1 98 ? 4.799 -10.849 13.007 1.00 90.44 98 PRO A N 1
ATOM 794 C CA . PRO A 1 98 ? 5.766 -9.779 12.749 1.00 90.44 98 PRO A CA 1
ATOM 795 C C . PRO A 1 98 ? 6.078 -9.579 11.257 1.00 90.44 98 PRO A C 1
ATOM 797 O O . PRO A 1 98 ? 6.344 -8.460 10.817 1.00 90.44 98 PRO A O 1
ATOM 800 N N . ILE A 1 99 ? 6.033 -10.663 10.473 1.00 92.06 99 ILE A N 1
ATOM 801 C CA . ILE A 1 99 ? 6.266 -10.633 9.025 1.00 92.06 99 ILE A CA 1
ATOM 802 C C . ILE A 1 99 ? 5.104 -9.935 8.317 1.00 92.06 99 ILE A C 1
ATOM 804 O O . ILE A 1 99 ? 5.340 -9.045 7.507 1.00 92.06 99 ILE A O 1
ATOM 808 N N . GLU A 1 100 ? 3.861 -10.282 8.644 1.00 90.94 100 GLU A N 1
ATOM 809 C CA . GLU A 1 100 ? 2.678 -9.670 8.027 1.00 90.94 100 GLU A CA 1
ATOM 810 C C . GLU A 1 100 ? 2.577 -8.181 8.365 1.00 90.94 100 GLU A C 1
ATOM 812 O O . GLU A 1 100 ? 2.311 -7.358 7.487 1.00 90.94 100 GLU A O 1
ATOM 817 N N . HIS A 1 101 ? 2.883 -7.819 9.613 1.00 88.75 101 HIS A N 1
ATOM 818 C CA . HIS A 1 101 ? 2.960 -6.425 10.033 1.00 88.75 101 HIS A CA 1
ATOM 819 C C . HIS A 1 101 ? 4.003 -5.648 9.216 1.00 88.75 101 HIS A C 1
ATOM 821 O O . HIS A 1 101 ? 3.722 -4.567 8.698 1.00 88.75 101 HIS A O 1
ATOM 827 N N . LYS A 1 102 ? 5.203 -6.216 9.039 1.00 89.50 102 LYS A N 1
ATOM 828 C CA . LYS A 1 102 ? 6.250 -5.619 8.201 1.00 89.50 102 LYS A CA 1
ATOM 829 C C . LYS A 1 102 ? 5.801 -5.478 6.744 1.00 89.50 102 LYS A C 1
ATOM 831 O O . LYS A 1 102 ? 6.000 -4.417 6.161 1.00 89.50 102 LYS A O 1
ATOM 836 N N . THR A 1 103 ? 5.166 -6.498 6.172 1.00 90.88 103 THR A N 1
ATOM 837 C CA . THR A 1 103 ? 4.671 -6.471 4.789 1.00 90.88 103 THR A CA 1
ATOM 838 C C . THR A 1 103 ? 3.626 -5.374 4.569 1.00 90.88 103 THR A C 1
ATOM 840 O O . THR A 1 103 ? 3.699 -4.665 3.566 1.00 90.88 103 THR A O 1
ATOM 843 N N . LEU A 1 104 ? 2.699 -5.173 5.514 1.00 89.12 104 LEU A N 1
ATOM 844 C CA . LEU A 1 104 ? 1.717 -4.082 5.451 1.00 89.12 104 LEU A CA 1
ATOM 845 C C . LEU A 1 104 ? 2.387 -2.700 5.447 1.00 89.12 104 LEU A C 1
ATOM 847 O O . LEU A 1 104 ? 1.987 -1.826 4.675 1.00 89.12 104 LEU A O 1
ATOM 851 N N . LEU A 1 105 ? 3.418 -2.504 6.276 1.00 87.50 105 LEU A N 1
ATOM 852 C CA . LEU A 1 105 ? 4.175 -1.249 6.320 1.00 87.50 105 LEU A CA 1
ATOM 853 C C . LEU A 1 105 ? 4.981 -1.015 5.034 1.00 87.50 105 LEU A C 1
ATOM 855 O O . LEU A 1 105 ? 4.896 0.063 4.453 1.00 87.50 105 LEU A O 1
ATOM 859 N N . GLU A 1 106 ? 5.697 -2.031 4.545 1.00 87.31 106 GLU A N 1
ATOM 860 C CA . GLU A 1 106 ? 6.457 -1.943 3.289 1.00 87.31 106 GLU A CA 1
ATOM 861 C C . GLU A 1 106 ? 5.549 -1.611 2.097 1.00 87.31 106 GLU A C 1
ATOM 863 O O . GLU A 1 106 ? 5.899 -0.788 1.250 1.00 87.31 106 GLU A O 1
ATOM 868 N N . PHE A 1 107 ? 4.364 -2.224 2.033 1.00 88.50 107 PHE A N 1
ATOM 869 C CA . PHE A 1 107 ? 3.394 -1.928 0.985 1.00 88.50 107 PHE A CA 1
ATOM 870 C C . PHE A 1 107 ? 2.834 -0.504 1.091 1.00 88.50 107 PHE A C 1
ATOM 872 O O . PHE A 1 107 ? 2.686 0.163 0.067 1.00 88.50 107 PHE A O 1
ATOM 879 N N . ARG A 1 108 ? 2.547 -0.011 2.305 1.00 85.69 108 ARG A N 1
ATOM 880 C CA . ARG A 1 108 ? 2.075 1.367 2.522 1.00 85.69 108 ARG A CA 1
ATOM 881 C C . ARG A 1 108 ? 3.049 2.383 1.933 1.00 85.69 108 ARG A C 1
ATOM 883 O O . ARG A 1 108 ? 2.613 3.292 1.221 1.00 85.69 108 ARG A O 1
ATOM 890 N N . ASP A 1 109 ? 4.338 2.218 2.214 1.00 81.69 109 ASP A N 1
ATOM 891 C CA . ASP A 1 109 ? 5.383 3.111 1.712 1.00 81.69 109 ASP A CA 1
ATOM 892 C C . ASP A 1 109 ? 5.416 3.088 0.182 1.00 81.69 109 ASP A C 1
ATOM 894 O O . ASP A 1 109 ? 5.298 4.134 -0.455 1.00 81.69 109 ASP A O 1
ATOM 898 N N . LEU A 1 110 ? 5.442 1.889 -0.409 1.00 79.19 110 LEU A N 1
ATOM 899 C CA . LEU A 1 110 ? 5.429 1.687 -1.859 1.00 79.19 110 LEU A CA 1
ATOM 900 C C . LEU A 1 110 ? 4.188 2.280 -2.552 1.00 79.19 110 LEU A C 1
ATOM 902 O O . LEU A 1 110 ? 4.306 2.904 -3.608 1.00 79.19 110 LEU A O 1
ATOM 906 N N . ARG A 1 111 ? 2.994 2.121 -1.968 1.00 80.50 111 ARG A N 1
ATOM 907 C CA . ARG A 1 111 ? 1.738 2.653 -2.522 1.00 80.50 111 ARG A CA 1
ATOM 908 C C . ARG A 1 111 ? 1.719 4.179 -2.517 1.00 80.50 111 ARG A C 1
ATOM 910 O O . ARG A 1 111 ? 1.371 4.788 -3.527 1.00 80.50 111 ARG A O 1
ATOM 917 N N . ASN A 1 112 ? 2.058 4.798 -1.385 1.00 73.38 112 ASN A N 1
ATOM 918 C CA . ASN A 1 112 ? 2.054 6.260 -1.253 1.00 73.38 112 ASN A CA 1
ATOM 919 C C . ASN A 1 112 ? 3.024 6.906 -2.253 1.00 73.38 112 ASN A C 1
ATOM 921 O O . ASN A 1 112 ? 2.744 7.961 -2.817 1.00 73.38 112 ASN A O 1
ATOM 925 N N . SER A 1 113 ? 4.128 6.213 -2.496 1.00 66.12 113 SER A N 1
ATOM 926 C CA . SER A 1 113 ? 5.137 6.517 -3.494 1.00 66.12 113 SER A CA 1
ATOM 927 C C . SER A 1 113 ? 4.654 6.424 -4.950 1.00 66.12 113 SER A C 1
ATOM 929 O O . SER A 1 113 ? 5.080 7.221 -5.778 1.00 66.12 113 SER A O 1
ATOM 931 N N . LEU A 1 114 ? 3.766 5.481 -5.284 1.00 68.38 114 LEU A N 1
ATOM 932 C CA . LEU A 1 114 ? 3.276 5.282 -6.656 1.00 68.38 114 LEU A CA 1
ATOM 933 C C . LEU A 1 114 ? 2.219 6.322 -7.075 1.00 68.38 114 LEU A C 1
ATOM 935 O O . LEU A 1 114 ? 2.192 6.739 -8.228 1.00 68.38 114 LEU A O 1
ATOM 939 N N . LEU A 1 115 ? 1.337 6.733 -6.156 1.00 55.19 115 LEU A N 1
ATOM 940 C CA . LEU A 1 115 ? 0.124 7.509 -6.476 1.00 55.19 115 LEU A CA 1
ATOM 941 C C . LEU A 1 115 ? 0.302 9.040 -6.453 1.00 55.19 115 LEU A C 1
ATOM 943 O O . LEU A 1 115 ? -0.606 9.764 -6.864 1.00 55.19 115 LEU A O 1
ATOM 947 N N . HIS A 1 116 ? 1.441 9.547 -5.971 1.00 51.16 116 HIS A N 1
ATOM 948 C CA . HIS A 1 116 ? 1.656 10.987 -5.744 1.00 51.16 116 HIS A CA 1
ATOM 949 C C . HIS A 1 116 ? 2.956 11.545 -6.325 1.00 51.16 116 HIS A C 1
ATOM 951 O O . HIS A 1 116 ? 3.314 12.688 -6.041 1.00 51.16 116 HIS A O 1
ATOM 957 N N . ALA A 1 117 ? 3.675 10.759 -7.116 1.00 45.47 117 ALA A N 1
ATOM 958 C CA . ALA A 1 117 ? 5.018 11.111 -7.523 1.00 45.47 117 ALA A CA 1
ATOM 959 C C . ALA A 1 117 ? 5.070 11.784 -8.904 1.00 45.47 117 ALA A C 1
ATOM 961 O O . ALA A 1 117 ? 4.562 11.251 -9.890 1.00 45.47 117 ALA A O 1
ATOM 962 N N . ASP A 1 118 ? 5.751 12.931 -8.983 1.00 54.03 118 ASP A N 1
ATOM 963 C CA . ASP A 1 118 ? 6.374 13.366 -10.235 1.00 54.03 118 ASP A CA 1
ATOM 964 C C . ASP A 1 118 ? 7.409 12.321 -10.704 1.00 54.03 118 ASP A C 1
ATOM 966 O O . ASP A 1 118 ? 7.781 11.413 -9.959 1.00 54.03 118 ASP A O 1
ATOM 970 N N . PHE A 1 119 ? 7.879 12.413 -11.948 1.00 55.59 119 PHE A N 1
ATOM 971 C CA . PHE A 1 119 ? 8.761 11.394 -12.527 1.00 55.59 119 PHE A CA 1
ATOM 972 C C . PHE A 1 119 ? 10.023 11.114 -11.684 1.00 55.59 119 PHE A C 1
ATOM 974 O O . PHE A 1 119 ? 10.411 9.958 -11.514 1.00 55.59 119 PHE A O 1
ATOM 981 N N . VAL A 1 120 ? 10.635 12.142 -11.089 1.00 57.72 120 VAL A N 1
ATOM 982 C CA . VAL A 1 120 ? 11.842 12.003 -10.256 1.00 57.72 120 VAL A CA 1
ATOM 983 C C . VAL A 1 120 ? 11.502 11.372 -8.902 1.00 57.72 120 VAL A C 1
ATOM 985 O O . VAL A 1 120 ? 12.227 10.499 -8.406 1.00 57.72 120 VAL A O 1
ATOM 988 N N . ALA A 1 121 ? 10.372 11.764 -8.316 1.00 57.41 121 ALA A N 1
ATOM 989 C CA . ALA A 1 121 ? 9.834 11.149 -7.112 1.00 57.41 121 ALA A CA 1
ATOM 990 C C . ALA A 1 121 ? 9.455 9.674 -7.345 1.00 57.41 121 ALA A C 1
ATOM 992 O O . ALA A 1 121 ? 9.659 8.852 -6.449 1.00 57.41 121 ALA A O 1
ATOM 993 N N . LEU A 1 122 ? 8.980 9.312 -8.544 1.00 61.59 122 LEU A N 1
ATOM 994 C CA . LEU A 1 122 ? 8.572 7.951 -8.903 1.00 61.59 122 LEU A CA 1
ATOM 995 C C . LEU A 1 122 ? 9.806 7.056 -9.002 1.00 61.59 122 LEU A C 1
ATOM 997 O O . LEU A 1 122 ? 9.840 5.978 -8.415 1.00 61.59 122 LEU A O 1
ATOM 1001 N N . MET A 1 123 ? 10.850 7.541 -9.674 1.00 62.78 123 MET A N 1
ATOM 1002 C CA . MET A 1 123 ? 12.149 6.871 -9.758 1.00 62.78 123 MET A CA 1
ATOM 1003 C C . MET A 1 123 ? 12.713 6.576 -8.365 1.00 62.78 123 MET A C 1
ATOM 1005 O O . MET A 1 123 ? 12.923 5.413 -8.008 1.00 62.78 123 MET A O 1
ATOM 1009 N N . THR A 1 124 ? 12.865 7.618 -7.541 1.00 62.62 124 THR A N 1
ATOM 1010 C CA . THR A 1 124 ? 13.386 7.510 -6.167 1.00 62.62 124 THR 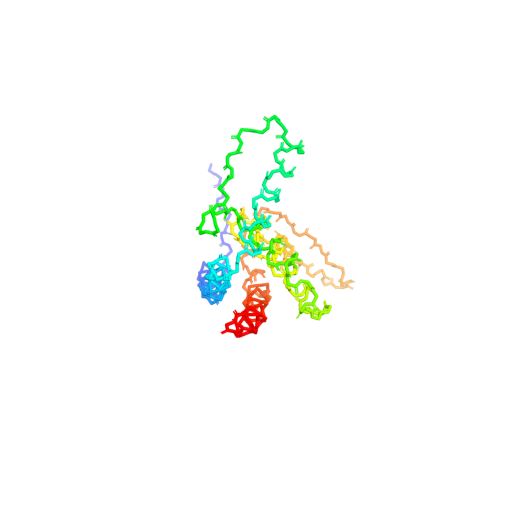A CA 1
ATOM 1011 C C . THR A 1 124 ? 12.596 6.491 -5.347 1.00 62.62 124 THR A C 1
ATOM 1013 O O . THR A 1 124 ? 13.163 5.652 -4.646 1.00 62.62 124 THR A O 1
ATOM 1016 N N . SER A 1 125 ? 11.275 6.529 -5.487 1.00 59.66 125 SER A N 1
ATOM 1017 C CA . SER A 1 125 ? 10.340 5.652 -4.795 1.00 59.66 125 SER A CA 1
ATOM 1018 C C . SER A 1 125 ? 10.463 4.180 -5.177 1.00 59.66 125 SER A C 1
ATOM 1020 O O . SER A 1 125 ? 10.405 3.302 -4.319 1.00 59.66 125 SER A O 1
ATOM 1022 N N . LEU A 1 126 ? 10.695 3.895 -6.457 1.00 61.59 126 LEU A N 1
ATOM 1023 C CA . LEU A 1 126 ? 10.951 2.544 -6.952 1.00 61.59 126 LEU A CA 1
ATOM 1024 C C . LEU A 1 126 ? 12.366 2.046 -6.592 1.00 61.59 126 LEU A C 1
ATOM 1026 O O . LEU A 1 126 ? 12.780 0.979 -7.045 1.00 61.59 126 LEU A O 1
ATOM 1030 N N . LYS A 1 127 ? 13.122 2.810 -5.786 1.00 63.06 127 LYS A N 1
ATOM 1031 C CA . LYS A 1 127 ? 14.554 2.610 -5.505 1.00 63.06 127 LYS A CA 1
ATOM 1032 C C . LYS A 1 127 ? 15.389 2.571 -6.787 1.00 63.06 127 LYS A C 1
ATOM 1034 O O . LYS A 1 127 ? 16.441 1.931 -6.849 1.00 63.06 127 LYS A O 1
ATOM 1039 N N . ILE A 1 128 ? 14.915 3.273 -7.811 1.00 61.75 128 ILE A N 1
ATOM 1040 C CA . ILE A 1 128 ? 15.615 3.491 -9.064 1.00 61.75 128 ILE A CA 1
ATOM 1041 C C . ILE A 1 128 ? 16.261 4.852 -8.912 1.00 61.75 128 ILE A C 1
ATOM 1043 O O . ILE A 1 128 ? 15.584 5.859 -8.731 1.00 61.75 128 ILE A O 1
ATOM 1047 N N . LEU A 1 129 ? 17.586 4.903 -8.940 1.00 54.16 129 LEU A N 1
ATOM 1048 C CA . LEU A 1 129 ? 18.239 6.201 -9.000 1.00 54.16 129 LEU A CA 1
ATOM 1049 C C . LEU A 1 129 ? 17.689 6.914 -10.253 1.00 54.16 129 LEU A C 1
ATOM 1051 O O . LEU A 1 129 ? 17.732 6.295 -11.320 1.00 54.16 129 LEU A O 1
ATOM 1055 N N . PRO A 1 130 ? 17.176 8.164 -10.167 1.00 46.34 130 PRO A N 1
ATOM 1056 C CA . PRO A 1 130 ? 16.662 8.960 -11.306 1.00 46.34 130 PRO A CA 1
ATOM 1057 C C . PRO A 1 130 ? 17.743 9.310 -12.345 1.00 46.34 130 PRO A C 1
ATOM 1059 O O . PRO A 1 130 ? 17.612 10.202 -13.169 1.00 46.34 130 PRO A O 1
ATOM 1062 N N . THR A 1 131 ? 18.840 8.585 -12.259 1.00 44.12 131 THR A N 1
ATOM 1063 C CA . THR A 1 131 ? 20.131 8.776 -12.840 1.00 44.12 131 THR A CA 1
ATOM 1064 C C . THR A 1 131 ? 20.575 7.348 -13.140 1.00 44.12 131 THR A C 1
ATOM 1066 O O . THR A 1 131 ? 20.812 6.556 -12.215 1.00 44.12 131 THR A O 1
ATOM 1069 N N . GLY A 1 132 ? 20.630 6.959 -14.409 1.00 44.22 132 GLY A N 1
ATOM 1070 C CA . GLY A 1 132 ? 21.222 5.670 -14.758 1.00 44.22 132 GLY A CA 1
ATOM 1071 C C . GLY A 1 132 ? 22.646 5.544 -14.213 1.00 44.22 132 GLY A C 1
ATOM 1072 O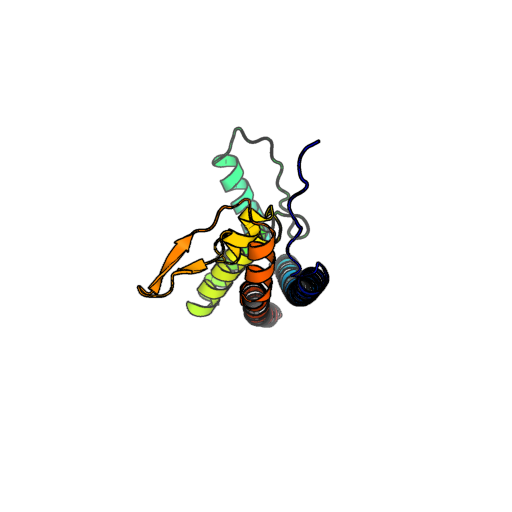 O . GLY A 1 132 ? 23.267 6.500 -13.744 1.00 44.22 132 GLY A O 1
ATOM 1073 N N . ARG A 1 133 ? 23.174 4.325 -14.245 1.00 41.88 133 ARG A N 1
ATOM 1074 C CA . ARG A 1 133 ? 24.548 4.040 -13.832 1.00 41.88 133 ARG A CA 1
ATOM 1075 C C . ARG A 1 133 ? 25.388 3.861 -15.086 1.00 41.88 133 ARG A C 1
ATOM 1077 O O . ARG A 1 133 ? 25.281 2.824 -15.735 1.00 41.88 133 ARG A O 1
ATOM 1084 N N . GLN A 1 134 ? 26.252 4.822 -15.402 1.00 41.59 134 GLN A N 1
ATOM 1085 C CA . GLN A 1 134 ? 27.273 4.599 -16.422 1.00 41.59 134 GLN A CA 1
ATOM 1086 C C . GLN A 1 134 ? 28.394 3.756 -15.800 1.00 41.59 134 GLN A C 1
ATOM 1088 O O . GLN A 1 134 ? 29.009 4.160 -14.811 1.00 41.59 134 GLN A O 1
ATOM 1093 N N . VAL A 1 135 ? 28.634 2.557 -16.338 1.00 41.72 135 VAL A N 1
ATOM 1094 C CA . VAL A 1 135 ? 29.819 1.767 -15.982 1.00 41.72 135 VAL A CA 1
ATOM 1095 C C . VAL A 1 135 ? 30.999 2.394 -16.711 1.00 41.72 135 VAL A C 1
ATOM 1097 O O . VAL A 1 135 ? 31.079 2.308 -17.936 1.00 41.72 135 VAL A O 1
ATOM 1100 N N . LEU A 1 136 ? 31.921 3.022 -15.981 1.00 41.78 136 LEU A N 1
ATOM 1101 C CA . LEU A 1 136 ? 33.220 3.346 -16.557 1.00 41.78 136 LEU A CA 1
ATOM 1102 C C . LEU A 1 136 ? 33.999 2.039 -16.700 1.00 41.78 136 LEU A C 1
ATOM 1104 O O . LEU A 1 136 ? 34.327 1.372 -15.712 1.00 41.78 136 LEU A O 1
ATOM 1108 N N . SER A 1 137 ? 34.283 1.651 -17.942 1.00 48.97 137 SER A N 1
ATOM 1109 C CA . SER A 1 137 ? 35.209 0.557 -18.198 1.00 48.97 137 SER A CA 1
ATOM 1110 C C . SER A 1 137 ? 36.552 0.878 -17.539 1.00 48.97 137 SER A C 1
ATOM 1112 O O . SER A 1 137 ? 37.073 1.979 -17.712 1.00 48.97 137 SER A O 1
ATOM 1114 N N . ILE A 1 138 ? 37.098 -0.131 -16.849 1.00 45.72 138 ILE A N 1
ATOM 1115 C CA . ILE A 1 138 ? 38.435 -0.263 -16.232 1.00 45.72 138 ILE A CA 1
ATOM 1116 C C . ILE A 1 138 ? 38.466 -0.167 -14.687 1.00 45.72 138 ILE A C 1
ATOM 1118 O O . ILE A 1 138 ? 39.340 -0.793 -14.095 1.00 45.72 138 ILE A O 1
ATOM 1122 N N . LYS A 1 139 ? 37.512 0.479 -13.990 1.00 49.88 139 LYS A N 1
ATOM 1123 C CA . LYS A 1 139 ? 37.532 0.534 -12.498 1.00 49.88 139 LYS A CA 1
ATOM 1124 C C . LYS A 1 139 ? 36.249 0.133 -11.759 1.00 49.88 139 LYS A C 1
ATOM 1126 O O . LYS A 1 139 ? 36.290 -0.011 -10.546 1.00 49.88 139 LYS A O 1
ATOM 1131 N N . GLY A 1 140 ? 35.136 -0.110 -12.454 1.00 45.94 140 GLY A N 1
ATOM 1132 C CA . GLY A 1 140 ? 33.916 -0.664 -11.839 1.00 45.94 140 GLY A CA 1
ATOM 1133 C C . GLY A 1 140 ? 33.087 0.314 -10.995 1.00 45.94 140 GLY A C 1
ATOM 1134 O O . GLY A 1 140 ? 31.947 -0.009 -10.651 1.00 45.94 140 GLY A O 1
ATOM 1135 N N . ASP A 1 141 ? 33.597 1.516 -10.727 1.00 43.88 141 ASP A N 1
ATOM 1136 C CA . ASP A 1 141 ? 32.842 2.570 -10.056 1.00 43.88 141 ASP A CA 1
ATOM 1137 C C . ASP A 1 141 ? 31.777 3.168 -10.986 1.00 43.88 141 ASP A C 1
ATOM 1139 O O . ASP A 1 141 ? 32.001 3.403 -12.179 1.00 43.88 141 ASP A O 1
ATOM 1143 N N . ARG A 1 142 ? 30.576 3.363 -10.431 1.00 49.72 142 ARG A N 1
ATOM 1144 C CA . ARG A 1 142 ? 29.382 3.819 -11.153 1.00 49.72 142 ARG A CA 1
ATOM 1145 C C . ARG A 1 142 ? 29.157 5.305 -10.886 1.00 49.72 142 ARG A C 1
ATOM 1147 O O . ARG A 1 142 ? 28.996 5.685 -9.729 1.00 49.72 142 ARG A O 1
ATOM 1154 N N . ASN 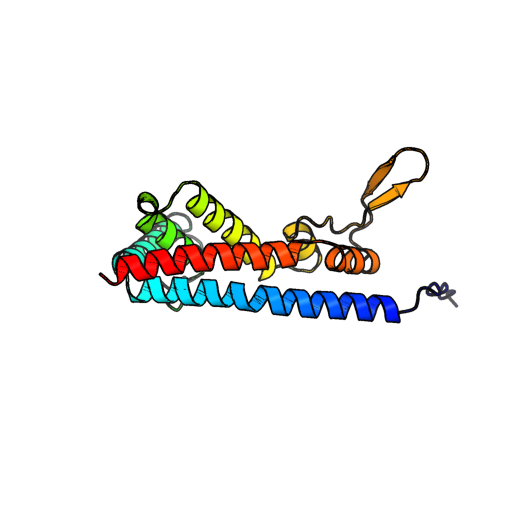A 1 143 ? 29.063 6.116 -11.939 1.00 48.91 143 ASN A N 1
ATOM 1155 C CA . ASN A 1 143 ? 28.667 7.521 -11.810 1.00 48.91 143 ASN A CA 1
ATOM 1156 C C . ASN A 1 143 ? 27.140 7.665 -11.805 1.00 48.91 143 ASN A C 1
ATOM 1158 O O . ASN A 1 143 ? 26.436 6.964 -12.535 1.00 48.91 143 ASN A O 1
ATOM 1162 N N . ILE A 1 144 ? 26.656 8.586 -10.974 1.00 52.94 144 ILE A N 1
ATOM 1163 C CA . ILE A 1 144 ? 25.265 9.046 -10.913 1.00 52.94 144 ILE A CA 1
ATOM 1164 C C . ILE A 1 144 ? 25.065 10.011 -12.098 1.00 52.94 144 ILE A C 1
ATOM 1166 O O . ILE A 1 144 ? 25.751 11.028 -12.171 1.00 52.94 144 ILE A O 1
ATOM 1170 N N . LEU A 1 145 ? 24.198 9.670 -13.059 1.00 53.66 145 LEU A N 1
ATOM 1171 C CA . LEU A 1 145 ? 23.801 10.560 -14.172 1.00 53.66 145 LEU A CA 1
ATOM 1172 C C . LEU A 1 145 ? 23.006 11.807 -13.714 1.00 53.66 145 LEU A C 1
ATOM 1174 O O . LEU A 1 145 ? 22.664 11.946 -12.548 1.00 53.66 145 LEU A O 1
ATOM 1178 N N . SER A 1 146 ? 22.724 12.744 -14.624 1.00 57.88 146 SER A N 1
ATOM 1179 C CA . SER A 1 146 ? 21.906 13.932 -14.324 1.00 57.88 146 SER A CA 1
ATOM 1180 C C . SER A 1 146 ? 20.414 13.583 -14.276 1.00 57.88 146 SER A C 1
ATOM 1182 O O . SER A 1 146 ? 19.941 12.823 -15.118 1.00 57.88 146 SER A O 1
ATOM 1184 N N . SER A 1 147 ? 19.655 14.192 -13.358 1.00 57.31 147 SER A N 1
ATOM 1185 C CA . SER A 1 147 ? 18.186 14.068 -13.275 1.00 57.31 147 SER A CA 1
ATOM 1186 C C . SER A 1 147 ? 17.447 14.567 -14.528 1.00 57.31 147 SER A C 1
ATOM 1188 O O . SER A 1 147 ? 16.252 14.329 -14.675 1.00 57.31 147 SER A O 1
ATOM 1190 N N . GLU A 1 148 ? 18.140 15.282 -15.416 1.00 61.34 148 GLU A N 1
ATOM 1191 C CA . GLU A 1 148 ? 17.613 15.787 -16.690 1.00 61.34 148 GLU A CA 1
ATOM 1192 C C . GLU A 1 148 ? 17.629 14.721 -17.808 1.00 61.34 148 GLU A C 1
ATOM 1194 O O . GLU A 1 148 ? 17.011 14.917 -18.855 1.00 61.34 148 GLU A O 1
ATOM 1199 N N . ASP A 1 149 ? 18.297 13.578 -17.599 1.00 71.75 149 ASP A N 1
ATOM 1200 C CA . ASP A 1 149 ? 18.413 12.491 -18.582 1.00 71.75 149 ASP A CA 1
ATOM 1201 C C . ASP A 1 149 ? 17.206 11.532 -18.530 1.00 71.75 149 ASP A C 1
ATOM 1203 O O . ASP A 1 149 ? 17.254 10.411 -18.011 1.00 71.75 149 ASP A O 1
ATOM 1207 N N . ILE A 1 150 ? 16.084 12.006 -19.079 1.00 71.06 150 ILE A N 1
ATOM 1208 C CA . ILE A 1 150 ? 14.804 11.279 -19.129 1.00 71.06 150 ILE A CA 1
ATOM 1209 C C . ILE A 1 150 ? 14.929 9.957 -19.908 1.00 71.06 150 ILE A C 1
ATOM 1211 O O . ILE A 1 150 ? 14.247 8.983 -19.586 1.00 71.06 150 ILE A O 1
ATOM 1215 N N . GLU A 1 151 ? 15.804 9.894 -20.913 1.00 77.69 151 GLU A N 1
ATOM 1216 C CA . GLU A 1 151 ? 15.967 8.709 -21.757 1.00 77.69 151 GLU A CA 1
ATOM 1217 C C . GLU A 1 151 ? 16.501 7.514 -20.956 1.00 77.69 151 GLU A C 1
ATOM 1219 O O . GLU A 1 151 ? 15.939 6.413 -21.000 1.00 77.69 151 GLU A O 1
ATOM 1224 N N . GLU A 1 152 ? 17.573 7.723 -20.193 1.00 72.38 152 GLU A N 1
ATOM 1225 C CA . GLU A 1 152 ? 18.148 6.669 -19.361 1.00 72.38 152 GLU A CA 1
ATOM 1226 C C . GLU A 1 152 ? 17.263 6.340 -18.151 1.00 72.38 152 GLU A C 1
ATOM 1228 O O . GLU A 1 152 ? 17.228 5.192 -17.696 1.00 72.38 152 GLU A O 1
ATOM 1233 N N . ALA A 1 153 ? 16.486 7.309 -17.664 1.00 71.31 153 ALA A N 1
ATOM 1234 C CA . ALA A 1 153 ? 15.488 7.066 -16.633 1.00 71.31 153 ALA A CA 1
ATOM 1235 C C . ALA A 1 153 ? 14.377 6.121 -17.128 1.00 71.31 153 ALA A C 1
ATOM 1237 O O . ALA A 1 153 ? 14.088 5.138 -16.449 1.00 71.31 153 ALA A O 1
ATOM 1238 N N . ILE A 1 154 ? 13.833 6.325 -18.338 1.00 78.62 154 ILE A N 1
ATOM 1239 C CA . ILE A 1 154 ? 12.860 5.402 -18.962 1.00 78.62 154 ILE A CA 1
ATOM 1240 C C . ILE A 1 154 ? 13.445 3.987 -19.060 1.00 78.62 154 ILE A C 1
ATOM 1242 O O . ILE A 1 154 ? 12.824 3.024 -18.611 1.00 78.62 154 ILE A O 1
ATOM 1246 N N . LYS A 1 155 ? 14.674 3.851 -19.573 1.00 79.50 155 LYS A N 1
ATOM 1247 C CA . LYS A 1 155 ? 15.362 2.548 -19.651 1.00 79.50 155 LYS A CA 1
ATOM 1248 C C . LYS A 1 155 ? 15.544 1.910 -18.275 1.00 79.50 155 LYS A C 1
ATOM 1250 O O . LYS A 1 155 ? 15.458 0.692 -18.135 1.00 79.50 155 LYS A O 1
ATOM 1255 N N . SER A 1 156 ? 15.823 2.721 -17.260 1.00 73.38 156 SER A N 1
ATOM 1256 C CA . SER A 1 156 ? 16.026 2.252 -15.893 1.00 73.38 156 SER A CA 1
ATOM 1257 C C . SER A 1 156 ? 14.727 1.772 -15.246 1.00 73.38 156 SER A C 1
ATOM 1259 O O . SER A 1 156 ? 14.779 0.770 -14.540 1.00 73.38 156 SER A O 1
ATOM 1261 N N . VAL A 1 157 ? 13.576 2.412 -15.504 1.00 76.25 157 VAL A N 1
ATOM 1262 C CA . VAL A 1 157 ? 12.261 1.911 -15.051 1.00 76.25 157 VAL A CA 1
ATOM 1263 C C . VAL A 1 157 ? 11.941 0.570 -15.691 1.00 76.25 157 VAL A C 1
ATOM 1265 O O . VAL A 1 157 ? 11.656 -0.374 -14.965 1.00 76.25 157 VAL A O 1
ATOM 1268 N N . ASP A 1 158 ? 12.047 0.472 -17.018 1.00 80.25 158 ASP A N 1
ATOM 1269 C CA . ASP A 1 158 ? 11.754 -0.761 -17.764 1.00 80.25 158 ASP A CA 1
ATOM 1270 C C . ASP A 1 158 ? 12.576 -1.961 -17.260 1.00 80.25 158 ASP A C 1
ATOM 1272 O O . ASP A 1 158 ? 12.044 -3.056 -17.075 1.00 80.25 158 ASP A O 1
ATOM 1276 N N . ARG A 1 159 ? 13.868 -1.741 -16.976 1.00 78.62 159 ARG A N 1
ATOM 1277 C CA . ARG A 1 159 ? 14.798 -2.785 -16.514 1.00 78.62 159 ARG A CA 1
ATOM 1278 C C . ARG A 1 159 ? 14.691 -3.104 -15.023 1.00 78.62 159 ARG A C 1
ATOM 1280 O O . ARG A 1 159 ? 15.230 -4.124 -14.589 1.00 78.62 159 ARG A O 1
ATOM 1287 N N . ASN A 1 160 ? 14.102 -2.225 -14.215 1.00 73.31 160 ASN A N 1
ATOM 1288 C CA . ASN A 1 160 ? 14.052 -2.408 -12.770 1.00 73.31 160 ASN A CA 1
ATOM 1289 C C . ASN A 1 160 ? 12.791 -3.173 -12.350 1.00 73.31 160 ASN A C 1
ATOM 1291 O O . ASN A 1 160 ? 11.732 -3.081 -12.954 1.00 73.31 160 ASN A O 1
ATOM 1295 N N . GLN A 1 161 ? 12.899 -3.915 -11.255 1.00 74.62 161 GLN A N 1
ATOM 1296 C CA . GLN A 1 161 ? 11.813 -4.724 -10.710 1.00 74.62 161 GLN A CA 1
ATOM 1297 C C . GLN A 1 161 ? 10.899 -3.948 -9.747 1.00 74.62 161 GLN A C 1
ATOM 1299 O O . GLN A 1 161 ? 10.098 -4.566 -9.048 1.00 74.62 161 GLN A O 1
ATOM 1304 N N . GLY A 1 162 ? 11.002 -2.618 -9.667 1.00 75.94 162 GLY A N 1
ATOM 1305 C CA . GLY A 1 162 ? 10.227 -1.793 -8.737 1.00 75.94 162 GLY A CA 1
ATOM 1306 C C . GLY A 1 162 ? 8.716 -2.017 -8.858 1.00 75.94 162 GLY A C 1
ATOM 1307 O O . GLY A 1 162 ? 8.066 -2.350 -7.870 1.00 75.94 162 GLY A O 1
ATOM 1308 N N . LEU A 1 163 ? 8.160 -1.934 -10.072 1.00 81.88 163 LEU A N 1
ATOM 1309 C CA . LEU A 1 163 ? 6.726 -2.158 -10.314 1.00 81.88 163 LEU A CA 1
ATOM 1310 C C . LEU A 1 163 ? 6.304 -3.607 -10.029 1.00 81.88 163 LEU A C 1
ATOM 1312 O O . LEU A 1 163 ? 5.274 -3.844 -9.396 1.00 81.88 163 LEU A O 1
ATOM 1316 N N . ALA A 1 164 ? 7.141 -4.580 -10.400 1.00 84.44 164 ALA A N 1
ATOM 1317 C CA . ALA A 1 164 ? 6.921 -5.984 -10.057 1.00 84.44 164 ALA A CA 1
ATOM 1318 C C . ALA A 1 164 ? 6.937 -6.215 -8.534 1.00 84.44 164 ALA A C 1
ATOM 1320 O O . ALA A 1 164 ? 6.148 -7.004 -8.018 1.00 84.44 164 ALA A O 1
ATOM 1321 N N . THR A 1 165 ? 7.786 -5.492 -7.800 1.00 85.81 165 THR A N 1
ATOM 1322 C CA . THR A 1 165 ? 7.856 -5.538 -6.334 1.00 85.81 165 THR A CA 1
ATOM 1323 C C . THR A 1 165 ? 6.574 -4.996 -5.714 1.00 85.81 165 THR A C 1
ATOM 1325 O O . THR A 1 165 ? 6.025 -5.643 -4.826 1.00 85.81 165 THR A O 1
ATOM 1328 N N . ILE A 1 166 ? 6.051 -3.867 -6.213 1.00 86.69 166 ILE A N 1
ATOM 1329 C CA . ILE A 1 166 ? 4.758 -3.319 -5.772 1.00 86.69 166 ILE A CA 1
ATOM 1330 C C . ILE A 1 166 ? 3.647 -4.340 -5.998 1.00 86.69 166 ILE A C 1
ATOM 1332 O O . ILE A 1 166 ? 2.902 -4.643 -5.069 1.00 86.69 166 ILE A O 1
ATOM 1336 N N . ARG A 1 167 ? 3.564 -4.912 -7.204 1.00 90.50 167 ARG A N 1
ATOM 1337 C CA . ARG A 1 167 ? 2.576 -5.942 -7.551 1.00 90.50 167 ARG A CA 1
ATOM 1338 C C . ARG A 1 167 ? 2.646 -7.133 -6.591 1.00 90.50 167 ARG A C 1
ATOM 1340 O O . ARG A 1 167 ? 1.626 -7.553 -6.053 1.00 90.50 167 ARG A O 1
ATOM 1347 N N . ASN A 1 168 ? 3.845 -7.666 -6.359 1.00 91.62 168 ASN A N 1
ATOM 1348 C CA . ASN A 1 168 ? 4.042 -8.820 -5.484 1.00 91.62 168 ASN A CA 1
ATOM 1349 C C . ASN A 1 168 ? 3.664 -8.487 -4.032 1.00 91.62 168 ASN A C 1
ATOM 1351 O O . ASN A 1 168 ? 2.916 -9.239 -3.415 1.00 91.62 168 ASN A O 1
ATOM 1355 N N . LYS A 1 169 ? 4.082 -7.323 -3.520 1.00 90.94 169 LYS A N 1
ATOM 1356 C CA . LYS A 1 169 ? 3.727 -6.860 -2.171 1.00 90.94 169 LYS A CA 1
ATOM 1357 C C . LYS A 1 169 ? 2.232 -6.609 -2.010 1.00 90.94 169 LYS A C 1
ATOM 1359 O O . LYS A 1 169 ? 1.666 -6.980 -0.988 1.00 90.94 169 LYS A O 1
ATOM 1364 N N . ALA A 1 170 ? 1.573 -6.048 -3.020 1.00 91.44 170 ALA A N 1
ATOM 1365 C CA . ALA A 1 170 ? 0.123 -5.888 -3.026 1.00 91.44 170 ALA A CA 1
ATOM 1366 C C . ALA A 1 170 ? -0.588 -7.246 -2.924 1.00 91.44 170 ALA A C 1
ATOM 1368 O O . ALA A 1 170 ? -1.521 -7.393 -2.140 1.00 91.44 170 ALA A O 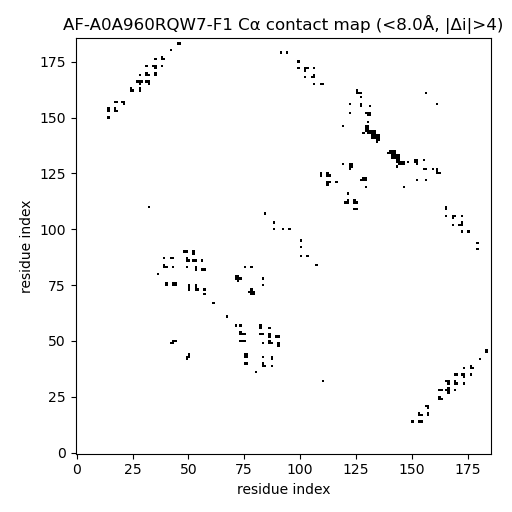1
ATOM 1369 N N . ASN A 1 171 ? -0.118 -8.255 -3.666 1.00 94.25 171 ASN A N 1
ATOM 1370 C CA . ASN A 1 171 ? -0.654 -9.614 -3.588 1.00 94.25 171 ASN A CA 1
ATOM 1371 C C . ASN A 1 171 ? -0.413 -10.263 -2.216 1.00 94.25 171 ASN A C 1
ATOM 1373 O O . ASN A 1 171 ? -1.321 -10.893 -1.681 1.00 94.25 171 ASN A O 1
ATOM 1377 N N . GLU A 1 172 ? 0.766 -10.076 -1.613 1.00 94.94 172 GLU A N 1
ATOM 1378 C CA . GLU A 1 172 ? 1.030 -10.521 -0.236 1.00 94.94 172 GLU A CA 1
ATOM 1379 C C . GLU A 1 172 ? 0.052 -9.866 0.755 1.00 94.94 172 GLU A C 1
ATOM 1381 O O . GLU A 1 172 ? -0.554 -10.552 1.576 1.00 94.94 172 GLU A O 1
ATOM 1386 N N . VAL A 1 173 ? -0.167 -8.551 0.643 1.00 94.25 173 VAL A N 1
ATOM 1387 C CA . VAL A 1 173 ? -1.123 -7.824 1.491 1.00 94.25 173 VAL A CA 1
ATOM 1388 C C . VAL A 1 173 ? -2.559 -8.289 1.264 1.00 94.25 173 VAL A C 1
ATOM 1390 O O . VAL A 1 173 ? -3.302 -8.426 2.231 1.00 94.25 173 VAL A O 1
ATOM 1393 N N . ILE A 1 174 ? -2.959 -8.581 0.025 1.00 95.81 174 ILE A N 1
ATOM 1394 C CA . ILE A 1 174 ? -4.280 -9.151 -0.276 1.00 95.81 174 ILE A CA 1
ATOM 1395 C C . ILE A 1 174 ? -4.519 -10.425 0.534 1.00 95.81 174 ILE A C 1
ATOM 1397 O O . ILE A 1 174 ? -5.572 -10.546 1.154 1.00 95.81 174 ILE A O 1
ATOM 1401 N N . VAL A 1 175 ? -3.541 -11.333 0.581 1.00 96.12 175 VAL A N 1
ATOM 1402 C CA . VAL A 1 175 ? -3.653 -12.581 1.352 1.00 96.12 175 VAL A CA 1
ATOM 1403 C C . VAL A 1 175 ? -3.838 -12.289 2.843 1.00 96.12 175 VAL A C 1
ATOM 1405 O O . VAL A 1 175 ? -4.708 -12.883 3.479 1.00 96.12 175 VAL A O 1
ATOM 1408 N N . ILE A 1 176 ? -3.078 -11.336 3.389 1.00 95.06 176 ILE A N 1
ATOM 1409 C CA . ILE A 1 176 ? -3.193 -10.918 4.795 1.00 95.06 176 ILE A CA 1
ATOM 1410 C C . ILE A 1 176 ? -4.598 -10.372 5.080 1.00 95.06 176 ILE A C 1
ATOM 1412 O O . ILE A 1 176 ? -5.258 -10.804 6.024 1.00 95.06 176 ILE A O 1
ATOM 1416 N N . LEU A 1 177 ? -5.088 -9.448 4.251 1.00 94.56 177 LEU A N 1
ATOM 1417 C CA . LEU A 1 177 ? -6.404 -8.836 4.439 1.00 94.56 177 LEU A CA 1
ATOM 1418 C C . LEU A 1 177 ? -7.544 -9.847 4.263 1.00 94.56 177 LEU A C 1
ATOM 1420 O O . LEU A 1 177 ? -8.523 -9.778 5.004 1.00 94.56 177 LEU A O 1
ATOM 1424 N N . ASP A 1 178 ? -7.413 -10.801 3.339 1.00 94.31 178 ASP A N 1
ATOM 1425 C CA . ASP A 1 178 ? -8.386 -11.882 3.157 1.00 94.31 178 ASP A CA 1
ATOM 1426 C C . ASP A 1 178 ? -8.439 -12.796 4.392 1.00 94.31 178 ASP A C 1
ATOM 1428 O O . ASP A 1 178 ? -9.526 -13.192 4.816 1.00 94.31 178 ASP A O 1
ATOM 1432 N N . ASN A 1 179 ? -7.294 -13.086 5.019 1.00 93.00 179 ASN A N 1
ATOM 1433 C CA . ASN A 1 179 ? -7.247 -13.845 6.271 1.00 93.00 179 ASN A CA 1
ATOM 1434 C C . ASN A 1 179 ? -7.935 -13.091 7.418 1.00 93.00 179 ASN A C 1
ATOM 1436 O O . ASN A 1 179 ? -8.736 -13.686 8.141 1.00 93.00 179 ASN A O 1
ATOM 1440 N N . ILE A 1 180 ? -7.693 -11.780 7.547 1.00 91.75 180 ILE A N 1
ATOM 1441 C CA . ILE A 1 180 ? -8.375 -10.941 8.545 1.00 91.75 180 ILE A CA 1
ATOM 1442 C C . ILE A 1 180 ? -9.887 -10.917 8.288 1.00 91.75 180 ILE A C 1
ATOM 1444 O O . ILE A 1 180 ? -10.666 -11.110 9.217 1.00 91.75 180 ILE A O 1
ATOM 1448 N N . LEU A 1 181 ? -10.318 -10.710 7.039 1.00 89.12 181 LEU A N 1
ATOM 1449 C CA . LEU A 1 181 ? -11.738 -10.680 6.666 1.00 89.12 181 LEU A CA 1
ATOM 1450 C C . LEU A 1 181 ? -12.444 -11.992 7.014 1.00 89.12 181 LEU A C 1
ATOM 1452 O O . LEU A 1 181 ? -13.545 -11.972 7.562 1.00 89.12 181 LEU A O 1
ATOM 1456 N N . ARG A 1 182 ? -11.804 -13.132 6.732 1.00 88.75 182 ARG A N 1
ATOM 1457 C CA . ARG A 1 182 ? -12.335 -14.453 7.091 1.00 88.75 182 ARG A CA 1
ATOM 1458 C C . ARG A 1 182 ? -12.439 -14.624 8.602 1.00 88.75 182 ARG A C 1
ATOM 1460 O O . ARG A 1 182 ? -13.464 -15.104 9.065 1.00 88.75 182 ARG A O 1
ATOM 1467 N N . ALA A 1 183 ? -11.425 -14.202 9.356 1.00 83.88 183 ALA A N 1
ATOM 1468 C CA . ALA A 1 183 ? -11.442 -14.272 10.816 1.00 83.88 183 ALA A CA 1
ATOM 1469 C C . ALA A 1 183 ? -12.497 -13.347 11.446 1.00 83.88 183 ALA A C 1
ATOM 1471 O O . ALA A 1 183 ? -13.057 -13.687 12.477 1.00 83.88 183 ALA A O 1
ATOM 1472 N N . ALA A 1 184 ? -12.787 -12.203 10.821 1.00 70.19 184 ALA A N 1
ATOM 1473 C CA . ALA A 1 184 ? -13.788 -11.240 11.283 1.00 70.19 184 ALA A CA 1
ATOM 1474 C C . ALA A 1 184 ? -15.235 -11.589 10.880 1.00 70.19 184 ALA A C 1
ATOM 1476 O O . ALA A 1 184 ? -16.160 -10.884 11.275 1.00 70.19 184 ALA A O 1
ATOM 1477 N N . SER A 1 185 ? -15.430 -12.624 10.056 1.00 62.47 185 SER A N 1
ATOM 1478 C CA . SER A 1 185 ? -16.752 -13.075 9.590 1.00 62.47 185 SER A CA 1
ATOM 1479 C C . SER A 1 185 ? -17.383 -14.155 10.486 1.00 62.47 185 SER A C 1
ATOM 1481 O O . SER A 1 185 ? -18.480 -14.621 10.175 1.00 62.47 185 SER A O 1
ATOM 1483 N N . TYR A 1 186 ? -16.701 -14.548 11.566 1.00 46.16 186 TYR A N 1
ATOM 1484 C CA . TYR A 1 186 ? -17.159 -15.474 12.609 1.00 46.16 186 TYR A CA 1
ATOM 1485 C C . TYR A 1 186 ? -17.194 -14.760 13.962 1.00 46.16 186 TYR A C 1
ATOM 1487 O O . TYR A 1 186 ? -18.019 -15.173 14.806 1.00 46.16 186 TYR A O 1
#

Solvent-accessible surface area (backbone atoms only — not comparable to full-atom values): 10430 Å² total; per-residue (Å²): 134,82,80,79,71,73,78,60,89,73,59,69,63,67,56,53,52,35,52,51,51,41,51,51,43,47,55,62,22,47,55,36,47,53,53,35,50,55,50,54,35,48,45,32,71,74,33,67,65,30,37,53,40,28,42,49,54,52,50,54,49,44,70,77,39,75,86,61,84,81,82,78,51,58,48,58,89,65,32,57,62,72,48,53,54,48,18,49,47,68,69,41,48,92,79,43,53,76,65,56,52,50,48,50,53,55,37,50,55,49,50,61,30,67,80,71,44,55,75,61,49,34,26,50,56,48,72,34,65,43,24,39,71,52,72,46,88,92,75,75,59,65,47,80,47,57,77,81,44,58,68,47,29,50,54,49,55,54,75,42,60,37,49,59,48,49,24,52,41,25,49,55,43,38,54,52,50,51,53,51,51,59,64,73,73,114

Foldseek 3Di:
DDPPPDPPPPDCVVLVVLVVLLVVLLVLLVVLLVLLLVLLLVCLVLDPQLLVQLVVVVVVVCVVCVPDPDDADSRSNGGDVVSSLVSCCVVCVVVDDPVLSVLSVLLVQLSVQCPDDDLCSVCVSLVHQCFAWDQDPPPRDTDGHDNVCVSRSSVSSSPGCSSVVNSVSSVSSSVVSVVVVVVSVD

Secondary structure (DSSP, 8-state):
--------SS-HHHHHHHHHHHHHHHHHHHHHHHHHHHHHHHHHHH-HHHHHHHHHHHHHHHHH-TT--PPPP-STTTS-HHHHHHHHHHHHGGGS-HHHHHHHHHHHHHHHHHHS--HHHHHHHTT--SS-EEE-TTT-PEEE--TT-HHHHHHHHHHSSHHHHHHHHHHHHHHHHHHHHHHTT-

Mean predicted aligned error: 9.98 Å

Nearest PDB structures (foldseek):
  1g73-assembly2_B  TM=2.956E-01  e=5.046E+00  Homo sapiens

pLDDT: mean 78.62, std 17.48, range [38.09, 97.56]

Sequence (186 aa):
MQKRDKISKAGIEPLLSYMKNIEVQLQEACGPTVAVELRMRLLGQFSQAVRDRIKELIKEWKTKNPKSKKKHSDKYWNCDLCFLDQAIVDVFQNNLSPIEHKTLLEFRDLRNSLLHADFVALMTSLKILPTGRQVLSIKGDRNILSSEDIEEAIKSVDRNQGLATIRNKANEVIVILDNILRAASY